Protein 2O9G (pdb70)

B-factor: mean 23.21, std 8.26, range [7.41, 63.91]

Radius of gyration: 16.68 Å; Cα contacts (8 Å, |Δi|>4): 462; chains: 1; bounding box: 34×33×47 Å

Organism: Escherichia coli (strain K12) (NCBI:txid83333)

Nearest PDB structures (foldseek):
  2o9g-assembly1_A  TM=1.004E+00  e=2.373E-34  Escherichia coli
  2o9e-assembly1_A  TM=1.004E+00  e=1.993E-33  Escherichia coli
  2o9d-assembly2_B  TM=1.003E+00  e=5.379E-33  Escherichia coli
  3nka-assembly2_B  TM=1.003E+00  e=2.119E-32  Escherichia coli K-12
  3nkc-assembly2_B  TM=1.002E+00  e=1.058E-31  Escherichia coli K-12

InterPro domains:
  IPR000425 Major intrinsic protein [PF00230] (2-223)
  IPR000425 Major intrinsic protein [PR00783] (3-22)
  IPR000425 Major intrinsic protein [PR00783] (43-67)
  IPR000425 Major intrinsic protein [PR00783] (80-99)
  IPR000425 Major intrinsic protein [PR00783] (137-155)
  IPR000425 Major intrinsic protein [PR00783] (167-189)
  IPR000425 Major intrinsic pr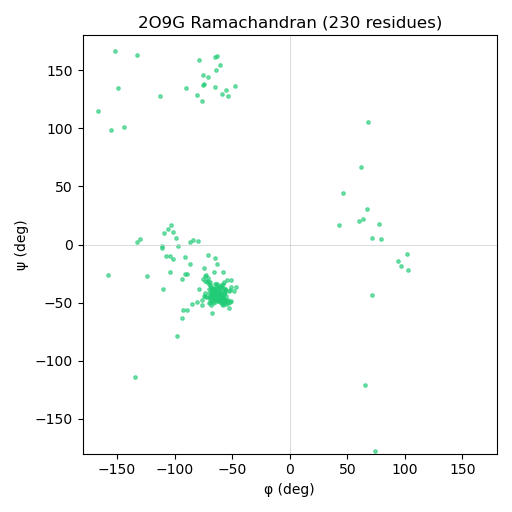otein [PR00783] (206-226)
  IPR000425 Major intrinsic protein [TIGR00861] (7-223)
  IPR000425 Major intrinsic protein [cd00333] (3-209)
  IPR022357 Major intrinsic protein, conserved site [PS00221] (61-69)
  IPR023271 Aquaporin-like [G3DSA:1.20.1080.10] (1-231)
  IPR023271 Aquaporin-like [SSF81338] (2-228)
  IPR023743 Aquaporin Z [MF_01146] (2-230)
  IPR034294 Aquaporin transporter [PTHR19139] (3-229)

GO terms:
  GO:0006833 water transport (P, IMP)
  GO:0042802 identical protein binding (F, IPI)
  GO:0005515 protein binding (F, IDA)
  GO:0005886 plasma membrane (C, IDA)
  GO:0042802 identical protein binding (F, IDA)
  GO:0015250 water channel activity (F, IDA)
  GO:0006833 water transport (P, IDA)
  GO:0006970 response to osmotic stress (P, IEP)
  GO:0009992 intracellular water homeostasis (P, IMP)
  GO:0015250 water channel activity (F, IMP)
  GO:0006970 response to osmotic stress (P, IMP)
  GO:0005515 protein binding (F, IPI)

Structure (mmCIF, N/CA/C/O backbone):
data_2O9G
#
_entry.id   2O9G
#
_cell.length_a   91.156
_cell.length_b   91.156
_cell.length_c   77.145
_cell.angle_alpha   90.00
_cell.angle_beta   90.00
_cell.angle_gamma   90.00
#
_symmetry.space_group_name_H-M   'I 4'
#
loop_
_entity.id
_entity.type
_entity.pdbx_description
1 polymer 'Aquaporin Z'
2 non-polymer 'octyl beta-D-glucopyranoside'
3 non-polymer 'MERCURY (II) ION'
4 water water
#
loop_
_atom_site.group_PDB
_atom_site.id
_atom_site.type_symbol
_atom_site.label_atom_id
_atom_site.label_alt_id
_atom_site.label_comp_id
_atom_site.label_asym_id
_atom_site.label_entity_id
_atom_site.label_seq_id
_atom_site.pdbx_PDB_ins_code
_atom_site.Cartn_x
_atom_site.Cartn_y
_atom_site.Cartn_z
_atom_site.occupancy
_atom_site.B_iso_or_equiv
_atom_site.auth_seq_id
_atom_site.auth_comp_id
_atom_site.auth_asym_id
_atom_site.auth_atom_id
_atom_site.pdbx_PDB_model_num
ATOM 1 N N . ALA A 1 1 ? -22.639 8.341 -29.382 1.00 40.24 -2 ALA A N 1
ATOM 2 C CA . ALA A 1 1 ? -21.205 8.386 -29.080 1.00 40.32 -2 ALA A CA 1
ATOM 3 C C . ALA A 1 1 ? -20.471 9.517 -29.807 1.00 40.06 -2 ALA A C 1
ATOM 4 O O . ALA A 1 1 ? -19.255 9.503 -29.869 1.00 41.15 -2 ALA A O 1
ATOM 6 N N . SER A 1 2 ? -21.216 10.481 -30.360 1.00 39.63 -1 SER A N 1
ATOM 7 C CA . SER A 1 2 ? -20.633 11.701 -30.933 1.00 38.11 -1 SER A CA 1
ATOM 8 C C . SER A 1 2 ? -21.615 12.878 -31.021 1.00 36.85 -1 SER A C 1
ATOM 9 O O . SER A 1 2 ? -21.171 14.016 -30.982 1.00 36.96 -1 SER A O 1
ATOM 12 N N . HIS A 1 3 ? -22.929 12.629 -31.112 1.00 35.05 0 HIS A N 1
ATOM 13 C CA . HIS A 1 3 ? -23.884 13.731 -30.891 1.00 32.94 0 HIS A CA 1
ATOM 14 C C . HIS A 1 3 ? -23.741 14.197 -29.452 1.00 31.42 0 HIS A C 1
ATOM 15 O O . HIS A 1 3 ? -23.406 13.409 -28.560 1.00 30.62 0 HIS A O 1
ATOM 22 N N . MET A 1 4 ? -24.001 15.476 -29.228 1.00 29.85 1 MET A N 1
ATOM 23 C CA . MET A 1 4 ? -23.688 16.097 -27.952 1.00 29.02 1 MET A CA 1
ATOM 24 C C . MET A 1 4 ? -24.359 15.421 -26.753 1.00 28.87 1 MET A C 1
ATOM 25 O O . MET A 1 4 ? -23.767 15.358 -25.678 1.00 27.98 1 MET A O 1
ATOM 30 N N . PHE A 1 5 ? -25.566 14.887 -26.910 1.00 28.60 2 PHE A N 1
ATOM 31 C CA . PHE A 1 5 ? -26.196 14.342 -25.702 1.00 29.28 2 PHE A CA 1
ATOM 32 C C . PHE A 1 5 ? -25.521 13.055 -25.222 1.00 28.32 2 PHE A C 1
ATOM 33 O O . PHE A 1 5 ? -25.521 12.774 -24.031 1.00 29.11 2 PHE A O 1
ATOM 41 N N . ARG A 1 6 ? -24.946 12.293 -26.141 1.00 26.60 3 ARG A N 1
ATOM 42 C CA . ARG A 1 6 ? -24.128 11.133 -25.780 1.00 25.90 3 ARG A CA 1
ATOM 43 C C . ARG A 1 6 ? -22.799 11.532 -25.095 1.00 24.80 3 ARG A C 1
ATOM 44 O O . ARG A 1 6 ? -22.330 10.840 -24.179 1.00 23.53 3 ARG A O 1
ATOM 52 N N . LYS A 1 7 ? -22.207 12.637 -25.553 1.00 23.22 4 LYS A N 1
ATOM 53 C CA . LYS A 1 7 ? -20.974 13.158 -24.954 1.00 22.20 4 LYS A CA 1
ATOM 54 C C . LYS A 1 7 ? -21.247 13.654 -23.556 1.00 22.00 4 LYS A C 1
ATOM 55 O O . LYS A 1 7 ? -20.436 13.419 -22.637 1.00 21.80 4 LYS A O 1
ATOM 61 N N . LEU A 1 8 ? -22.388 14.334 -23.391 1.00 20.34 5 LEU A N 1
ATOM 62 C CA . LEU A 1 8 ? -22.805 14.824 -22.079 1.00 20.32 5 LEU A CA 1
ATOM 63 C C . LEU A 1 8 ? -23.154 13.655 -21.156 1.00 20.38 5 LEU A C 1
ATOM 64 O O . LEU A 1 8 ? -22.771 13.656 -19.987 1.00 18.66 5 LEU A O 1
ATOM 69 N N . ALA A 1 9 ? -23.833 12.636 -21.687 1.00 19.98 6 ALA A N 1
ATOM 70 C CA . ALA A 1 9 ? -24.086 11.443 -20.869 1.00 20.24 6 ALA A CA 1
ATOM 71 C C . ALA A 1 9 ? -22.744 10.797 -20.439 1.00 19.85 6 ALA A C 1
ATOM 72 O O . ALA A 1 9 ? -22.603 10.405 -19.286 1.00 21.57 6 ALA A O 1
ATOM 74 N N . ALA A 1 10 ? -21.770 10.717 -21.346 1.00 19.28 7 ALA A N 1
ATOM 75 C CA . ALA A 1 10 ? -20.441 10.152 -21.040 1.00 18.96 7 ALA A CA 1
ATOM 76 C C . ALA A 1 10 ? -19.768 10.941 -19.924 1.00 18.65 7 ALA A C 1
ATOM 77 O O . ALA A 1 10 ? -19.169 10.368 -19.002 1.00 17.79 7 ALA A O 1
ATOM 79 N N . GLU A 1 11 ? -19.847 12.261 -20.026 1.00 17.76 8 GLU A N 1
ATOM 80 C CA . GLU A 1 11 ? -19.216 13.135 -19.038 1.00 17.79 8 GLU A CA 1
ATOM 81 C C . GLU A 1 11 ? -19.889 12.988 -17.679 1.00 19.05 8 GLU A C 1
ATOM 82 O O . GLU A 1 11 ? -19.207 12.955 -16.650 1.00 18.65 8 GLU A O 1
ATOM 88 N N . SER A 1 12 ? -21.222 12.882 -17.676 1.00 19.23 9 SER A N 1
ATOM 89 C CA . SER A 1 12 ? -21.967 12.689 -16.422 1.00 20.43 9 SER A CA 1
ATOM 90 C C . SER A 1 12 ? -21.606 11.359 -15.778 1.00 19.97 9 SER A C 1
ATOM 91 O O . SER A 1 12 ? -21.363 11.313 -14.568 1.00 19.30 9 SER A O 1
ATOM 94 N N . PHE A 1 13 ? -21.596 10.285 -16.581 1.00 19.53 10 PHE A N 1
ATOM 95 C CA . PHE A 1 13 ? -21.293 8.942 -16.072 1.00 19.56 10 PHE A CA 1
ATOM 96 C C . PHE A 1 13 ? -19.871 8.871 -15.544 1.00 19.53 10 PHE A C 1
ATOM 97 O O . PHE A 1 13 ? -19.612 8.217 -14.536 1.00 19.31 10 PHE A O 1
ATOM 105 N N . GLY A 1 14 ? -18.950 9.518 -16.256 1.00 19.31 11 GLY A N 1
ATOM 106 C CA . GLY A 1 14 ? -17.524 9.501 -15.890 1.00 18.52 11 GLY A CA 1
ATOM 107 C C . GLY A 1 14 ? -17.273 10.278 -14.605 1.00 17.68 11 GLY A C 1
ATOM 108 O O . GLY A 1 14 ? -16.544 9.821 -13.745 1.00 16.45 11 GLY A O 1
ATOM 109 N N . THR A 1 15 ? -17.867 11.464 -14.473 1.00 17.40 12 THR A N 1
ATOM 110 C CA . THR A 1 15 ? -17.771 12.210 -13.217 1.00 16.94 12 THR A CA 1
ATOM 111 C C . THR A 1 15 ? -18.501 11.489 -12.047 1.00 17.35 12 THR A C 1
ATOM 112 O O . THR A 1 15 ? -18.020 11.468 -10.908 1.00 16.79 12 THR A O 1
ATOM 116 N N . PHE A 1 16 ? -19.649 10.882 -12.330 1.00 16.88 13 PHE A N 1
ATOM 117 C CA . PHE A 1 16 ? -20.298 9.998 -11.339 1.00 16.91 13 PHE A CA 1
ATOM 118 C C . PHE A 1 16 ? -19.282 8.947 -10.839 1.00 16.49 13 PHE A C 1
ATOM 119 O O . PHE A 1 16 ? -19.097 8.750 -9.639 1.00 16.54 13 PHE A O 1
ATOM 127 N N . TRP A 1 17 ? -18.597 8.292 -11.772 1.00 16.55 14 TRP A N 1
ATOM 128 C CA . TRP A 1 17 ? -17.661 7.199 -11.432 1.00 16.14 14 TRP A CA 1
ATOM 129 C C . TRP A 1 17 ? -16.500 7.723 -10.577 1.00 16.41 14 TRP A C 1
ATOM 130 O O . TRP A 1 17 ? -16.107 7.083 -9.595 1.00 15.30 14 TRP A O 1
ATOM 141 N N . LEU A 1 18 ? -15.971 8.890 -10.956 1.00 16.39 15 LEU A N 1
ATOM 142 C CA . LEU A 1 18 ? -14.894 9.566 -10.206 1.00 17.65 15 LEU A CA 1
ATOM 143 C C . LEU A 1 18 ? -15.300 9.854 -8.741 1.00 17.64 15 LEU A C 1
ATOM 144 O O . LEU A 1 18 ? -14.593 9.511 -7.778 1.00 17.16 15 LEU A O 1
ATOM 149 N N . VAL A 1 19 ? -16.452 10.489 -8.577 1.00 17.58 16 VAL A N 1
ATOM 150 C CA . VAL A 1 19 ? -16.944 10.826 -7.252 1.00 18.25 16 VAL A CA 1
ATOM 151 C C . VAL A 1 19 ? -17.311 9.582 -6.460 1.00 18.27 16 VAL A C 1
ATOM 152 O O . VAL A 1 19 ? -16.898 9.430 -5.302 1.00 18.95 16 VAL A O 1
ATOM 156 N N . PHE A 1 20 ? -18.073 8.683 -7.066 1.00 17.67 17 PHE A N 1
ATOM 157 C CA . PHE A 1 20 ? -18.472 7.479 -6.354 1.00 18.32 17 PHE A CA 1
ATOM 158 C C . PHE A 1 20 ? -17.248 6.637 -5.934 1.00 18.76 17 PHE A C 1
ATOM 159 O O . PHE A 1 20 ? -17.207 6.101 -4.840 1.00 19.85 17 PHE A O 1
ATOM 167 N N . GLY A 1 21 ? -16.272 6.511 -6.823 1.00 19.20 18 GLY A N 1
ATOM 168 C CA . GLY A 1 21 ? -15.122 5.650 -6.568 1.00 18.53 18 GLY A CA 1
ATOM 169 C C . GLY A 1 21 ? -14.083 6.299 -5.698 1.00 18.80 18 GLY A C 1
ATOM 170 O O . GLY A 1 21 ? -13.617 5.697 -4.738 1.00 20.01 18 GLY A O 1
ATOM 171 N N . GLY A 1 22 ? -13.699 7.524 -6.034 1.00 18.26 19 GLY A N 1
ATOM 172 C CA . GLY A 1 22 ? -12.693 8.219 -5.259 1.00 18.36 19 GLY A CA 1
ATOM 173 C C . GLY A 1 22 ? -13.190 8.561 -3.859 1.00 18.76 19 GLY A C 1
ATOM 174 O O . GLY A 1 22 ? -12.590 8.152 -2.857 1.00 17.73 19 GLY A O 1
ATOM 175 N N . SER A 1 23 ? -14.285 9.321 -3.787 1.00 18.68 20 SER A N 1
ATOM 176 C CA . SER A 1 23 ? -14.874 9.677 -2.489 1.00 19.35 20 SER A CA 1
ATOM 177 C C . SER A 1 23 ? -15.375 8.464 -1.738 1.00 19.16 20 SER A C 1
ATOM 178 O O . SER A 1 23 ? -15.264 8.410 -0.507 1.00 19.36 20 SER A O 1
ATOM 181 N N . GLY A 1 24 ? -15.949 7.507 -2.463 1.00 18.63 21 GLY A N 1
ATOM 182 C CA . GLY A 1 24 ? -16.435 6.291 -1.844 1.00 18.02 21 GLY A CA 1
ATOM 183 C C . GLY A 1 24 ? -15.332 5.511 -1.155 1.00 18.61 21 GLY A C 1
ATOM 184 O O . GLY A 1 24 ? -15.521 5.037 -0.028 1.00 18.61 21 GLY A O 1
ATOM 185 N N . SER A 1 25 ? -14.179 5.376 -1.814 1.00 18.83 22 SER A N 1
ATOM 186 C CA . SER A 1 25 ? -13.045 4.668 -1.205 1.00 18.57 22 SER A CA 1
ATOM 187 C C . SER A 1 25 ? -12.619 5.402 0.080 1.00 19.44 22 SER A C 1
ATOM 188 O O . SER A 1 25 ? -12.259 4.760 1.064 1.00 19.65 22 SER A O 1
ATOM 191 N N . ALA A 1 26 ? -12.698 6.739 0.062 1.00 20.14 23 ALA A N 1
ATOM 192 C CA . ALA A 1 26 ? -12.297 7.575 1.205 1.00 20.61 23 ALA A CA 1
ATOM 193 C C . ALA A 1 26 ? -13.275 7.410 2.357 1.00 20.74 23 ALA A C 1
ATOM 194 O O . ALA A 1 26 ? -12.864 7.230 3.506 1.00 21.83 23 ALA A O 1
ATOM 196 N N . VAL A 1 27 ? -14.564 7.451 2.035 1.00 19.96 24 VAL A N 1
ATOM 197 C CA . VAL A 1 27 ? -15.616 7.377 3.053 1.00 19.81 24 VAL A CA 1
ATOM 198 C C . VAL A 1 27 ? -15.759 5.967 3.628 1.00 19.50 24 VAL A C 1
ATOM 199 O O . VAL A 1 27 ? -15.905 5.816 4.840 1.00 18.62 24 VAL A O 1
ATOM 203 N N . LEU A 1 28 ? -15.698 4.947 2.770 1.00 17.98 25 LEU A N 1
ATOM 204 C CA . LEU A 1 28 ? -15.996 3.576 3.200 1.00 18.78 25 LEU A CA 1
ATOM 205 C C . LEU A 1 28 ? -14.764 2.779 3.626 1.00 18.76 25 LEU A C 1
ATOM 206 O O . LEU A 1 28 ? -14.865 1.881 4.491 1.00 18.50 25 LEU A O 1
ATOM 211 N N . ALA A 1 29 ? -13.602 3.082 3.044 1.00 18.18 26 ALA A N 1
ATOM 212 C CA . ALA A 1 29 ? -12.477 2.144 3.164 1.00 18.54 26 ALA A CA 1
ATOM 213 C C . ALA A 1 29 ? -11.168 2.680 3.746 1.00 18.69 26 ALA A C 1
ATOM 214 O O . ALA A 1 29 ? -10.364 1.922 4.312 1.00 19.60 26 ALA A O 1
ATOM 216 N N . ALA A 1 30 ? -10.932 3.970 3.601 1.00 18.61 27 ALA A N 1
ATOM 217 C CA . ALA A 1 30 ? -9.644 4.544 3.988 1.00 19.22 27 ALA A CA 1
ATOM 218 C C . ALA A 1 30 ? -9.253 4.264 5.440 1.00 19.92 27 ALA A C 1
ATOM 219 O O . ALA A 1 30 ? -8.110 3.877 5.712 1.00 20.02 27 ALA A O 1
ATOM 221 N N . GLY A 1 31 ? -10.184 4.501 6.367 1.00 20.66 28 GLY A N 1
ATOM 222 C CA . GLY A 1 31 ? -9.879 4.381 7.807 1.00 22.53 28 GLY A CA 1
ATOM 223 C C . GLY A 1 31 ? -10.396 3.113 8.460 1.00 23.38 28 GLY A C 1
ATOM 224 O O . GLY A 1 31 ? -10.474 3.032 9.682 1.00 23.87 28 GLY A O 1
ATOM 225 N N . PHE A 1 32 ? -10.750 2.112 7.658 1.00 23.64 29 PHE A N 1
ATOM 226 C CA . PHE A 1 32 ? -11.275 0.868 8.211 1.00 24.03 29 PHE A CA 1
ATOM 227 C C . PHE A 1 32 ? -10.237 0.270 9.137 1.00 24.11 29 PHE A C 1
ATOM 228 O O . PHE A 1 32 ? -9.082 0.163 8.770 1.00 23.23 29 PHE A O 1
ATOM 236 N N . PRO A 1 33 ? -10.637 -0.087 10.368 1.00 25.44 30 PRO A N 1
ATOM 237 C CA . PRO A 1 33 ? -9.608 -0.528 11.328 1.00 25.38 30 PRO A CA 1
ATOM 238 C C . PRO A 1 33 ? -8.728 -1.693 10.831 1.00 25.59 30 PRO A C 1
ATOM 239 O O . PRO A 1 33 ? -9.250 -2.670 10.293 1.00 25.10 30 PRO A O 1
ATOM 243 N N . GLU A 1 34 ? -7.409 -1.543 11.003 1.00 26.11 31 GLU A N 1
ATOM 244 C CA . GLU A 1 34 ? -6.369 -2.545 10.689 1.00 26.79 31 GLU A CA 1
ATOM 245 C C . GLU A 1 34 ? -6.111 -2.792 9.186 1.00 25.44 31 GLU A C 1
ATOM 246 O O . GLU A 1 34 ? -4.959 -2.924 8.756 1.00 25.91 31 GLU A O 1
ATOM 252 N N . LEU A 1 35 ? -7.177 -2.898 8.402 1.00 23.02 32 LEU A N 1
ATOM 253 C CA . LEU A 1 35 ? -7.063 -3.391 7.033 1.00 21.96 32 LEU A CA 1
ATOM 254 C C . LEU A 1 35 ? -7.331 -2.274 6.011 1.00 21.49 32 LEU A C 1
ATOM 255 O O . LEU A 1 35 ? -7.275 -2.502 4.802 1.00 21.35 32 LEU A O 1
ATOM 260 N N . GLY A 1 36 ? -7.667 -1.088 6.514 1.00 19.72 33 GLY A N 1
ATOM 261 C CA . GLY A 1 36 ? -8.164 -0.001 5.677 1.00 18.97 33 GLY A CA 1
ATOM 262 C C . GLY A 1 36 ? -7.120 0.437 4.671 1.00 18.03 33 GLY A C 1
ATOM 263 O O . GLY A 1 36 ? -5.926 0.177 4.844 1.00 17.81 33 GLY A O 1
ATOM 264 N N . ILE A 1 37 ? -7.560 1.135 3.635 1.00 17.18 34 ILE A N 1
ATOM 265 C CA . ILE A 1 37 ? -6.693 1.383 2.459 1.00 16.73 34 ILE A CA 1
ATOM 266 C C . ILE A 1 37 ? -5.779 2.609 2.557 1.00 16.45 34 ILE A C 1
ATOM 267 O O . ILE A 1 37 ? -4.836 2.732 1.766 1.00 17.05 34 ILE A O 1
ATOM 272 N N . GLY A 1 38 ? -6.072 3.523 3.490 1.00 16.23 35 GLY A N 1
ATOM 273 C CA . GLY A 1 38 ? -5.221 4.702 3.753 1.00 15.50 35 GLY A CA 1
ATOM 274 C C . GLY A 1 38 ? -5.352 5.744 2.647 1.00 16.27 35 GLY A C 1
ATOM 275 O O . GLY A 1 38 ? -6.134 5.562 1.703 1.00 15.36 35 GLY A O 1
ATOM 276 N N . PHE A 1 39 ? -4.583 6.829 2.765 1.00 15.32 36 PHE A N 1
ATOM 277 C CA . PHE A 1 39 ? -4.504 7.836 1.696 1.00 15.73 36 PHE A CA 1
ATOM 278 C C . PHE A 1 39 ? -4.009 7.252 0.370 1.00 15.17 36 PHE A C 1
ATOM 279 O O . PHE A 1 39 ? -4.432 7.696 -0.714 1.00 15.88 36 PHE A O 1
ATOM 287 N N . ALA A 1 40 ? -3.084 6.292 0.442 1.00 14.64 37 ALA A N 1
ATOM 288 C CA . ALA A 1 40 ? -2.498 5.727 -0.781 1.00 14.66 37 ALA A CA 1
ATOM 289 C C . ALA A 1 40 ? -3.548 4.935 -1.550 1.00 14.83 37 ALA A C 1
ATOM 290 O O . ALA A 1 40 ? -3.553 4.956 -2.767 1.00 14.68 37 ALA A O 1
ATOM 292 N N . GLY A 1 41 ? -4.419 4.234 -0.822 1.00 14.08 38 GLY A N 1
ATOM 293 C CA . GLY A 1 41 ? -5.511 3.453 -1.438 1.00 13.50 38 GLY A CA 1
ATOM 294 C C . GLY A 1 41 ? -6.515 4.403 -2.056 1.00 13.46 38 GLY A C 1
ATOM 295 O O . GLY A 1 41 ? -7.030 4.159 -3.133 1.00 14.24 38 GLY A O 1
ATOM 296 N N . VAL A 1 42 ? -6.775 5.532 -1.404 1.00 13.60 39 VAL A N 1
ATOM 297 C CA . VAL A 1 42 ? -7.733 6.508 -1.980 1.00 13.93 39 VAL A CA 1
ATOM 298 C C . VAL A 1 42 ? -7.198 7.136 -3.275 1.00 14.55 39 VAL A C 1
ATOM 299 O O . VAL A 1 42 ? -7.939 7.305 -4.278 1.00 14.59 39 VAL A O 1
ATOM 303 N N . ALA A 1 43 ? -5.924 7.517 -3.229 1.00 14.91 40 ALA A N 1
ATOM 304 C CA . ALA A 1 43 ? -5.210 8.085 -4.373 1.00 15.05 40 ALA A CA 1
ATOM 305 C C . ALA A 1 43 ? -5.283 7.127 -5.553 1.00 14.78 40 ALA A C 1
ATOM 306 O O . ALA A 1 43 ? -5.602 7.537 -6.681 1.00 15.08 40 ALA A O 1
ATOM 308 N N . LEU A 1 44 ? -4.981 5.850 -5.296 1.00 14.88 41 LEU A N 1
ATOM 309 C CA . LEU A 1 44 ? -5.091 4.823 -6.344 1.00 14.83 41 LEU A CA 1
ATOM 310 C C . LEU A 1 44 ? -6.519 4.797 -6.894 1.00 14.98 41 LEU A C 1
ATOM 311 O O . LEU A 1 44 ? -6.713 4.830 -8.120 1.00 14.22 41 LEU A O 1
ATOM 316 N N . ALA A 1 45 ? -7.516 4.784 -6.001 1.00 14.12 42 ALA A N 1
ATOM 317 C CA . ALA A 1 45 ? -8.905 4.732 -6.426 1.00 14.04 42 ALA A CA 1
ATOM 318 C C . ALA A 1 45 ? -9.247 5.919 -7.316 1.00 15.02 42 ALA A C 1
ATOM 319 O O . ALA A 1 45 ? -9.794 5.730 -8.386 1.00 13.83 42 ALA A O 1
ATOM 321 N N . PHE A 1 46 ? -8.914 7.147 -6.905 1.00 16.24 43 PHE A N 1
ATOM 322 C CA . PHE A 1 46 ? -9.228 8.301 -7.761 1.00 15.49 43 PHE A CA 1
ATOM 323 C C . PHE A 1 46 ? -8.613 8.163 -9.145 1.00 15.65 43 PHE A C 1
ATOM 324 O O . PHE A 1 46 ? -9.288 8.370 -10.146 1.00 16.02 43 PHE A O 1
ATOM 332 N N . GLY A 1 47 ? -7.332 7.811 -9.199 1.00 14.90 44 GLY A N 1
ATOM 333 C CA . GLY A 1 47 ? -6.654 7.642 -10.479 1.00 14.43 44 GLY A CA 1
ATOM 334 C C . GLY A 1 47 ? -7.289 6.552 -11.336 1.00 14.61 44 GLY A C 1
ATOM 335 O O . GLY A 1 47 ? -7.379 6.685 -12.557 1.00 13.31 44 GLY A O 1
ATOM 336 N N . LEU A 1 48 ? -7.697 5.455 -10.712 1.00 12.92 45 LEU A N 1
ATOM 337 C CA . LEU A 1 48 ? -8.326 4.375 -11.491 1.00 13.26 45 LEU A CA 1
ATOM 338 C C . LEU A 1 48 ? -9.705 4.772 -12.032 1.00 13.22 45 LEU A C 1
ATOM 339 O O . LEU A 1 48 ? -10.072 4.336 -13.135 1.00 13.94 45 LEU A O 1
ATOM 344 N N . THR A 1 49 ? -10.472 5.613 -11.315 1.00 12.53 46 THR A N 1
ATOM 345 C CA . THR A 1 49 ? -11.770 6.035 -11.878 1.00 13.94 46 THR A CA 1
ATOM 346 C C . THR A 1 49 ? -11.514 6.771 -13.183 1.00 14.91 46 THR A C 1
ATOM 347 O O . THR A 1 49 ? -12.244 6.563 -14.142 1.00 16.01 46 THR A O 1
ATOM 351 N N . VAL A 1 50 ? -10.467 7.605 -13.205 1.00 15.32 47 VAL A N 1
ATOM 352 C CA . VAL A 1 50 ? -10.155 8.432 -14.362 1.00 16.34 47 VAL A CA 1
ATOM 353 C C . VAL A 1 50 ? -9.588 7.548 -15.468 1.00 16.08 47 VAL A C 1
ATOM 354 O O . VAL A 1 50 ? -9.991 7.663 -16.622 1.00 16.34 47 VAL A O 1
ATOM 358 N N . LEU A 1 51 ? -8.673 6.644 -15.114 1.00 14.44 48 LEU A N 1
ATOM 359 C CA . LEU A 1 51 ? -8.066 5.761 -16.125 1.00 14.24 48 LEU A CA 1
ATOM 360 C C . LEU A 1 51 ? -9.141 4.883 -16.811 1.00 14.62 48 LEU A C 1
ATOM 361 O O . LEU A 1 51 ? -9.205 4.763 -18.066 1.00 13.75 48 LEU A O 1
ATOM 366 N N . THR A 1 52 ? -10.015 4.311 -15.997 1.00 14.36 49 THR A N 1
ATOM 367 C CA . THR A 1 52 ? -10.982 3.358 -16.516 1.00 15.21 49 THR A CA 1
ATOM 368 C C . THR A 1 52 ? -12.008 4.033 -17.410 1.00 15.37 49 THR A C 1
ATOM 369 O O . THR A 1 52 ? -12.304 3.524 -18.506 1.00 15.55 49 THR A O 1
ATOM 373 N N . MET A 1 53 ? -12.524 5.187 -16.970 1.00 16.14 50 MET A N 1
ATOM 374 C CA . MET A 1 53 ? -13.541 5.902 -17.760 1.00 17.23 50 MET A CA 1
ATOM 375 C C . MET A 1 53 ? -12.932 6.615 -18.970 1.00 16.75 50 MET A C 1
ATOM 376 O O . MET A 1 53 ? -13.599 6.779 -20.021 1.00 17.35 50 MET A O 1
ATOM 381 N N . ALA A 1 54 ? -11.669 7.028 -18.864 1.00 16.81 51 ALA A N 1
ATOM 382 C CA . ALA A 1 54 ? -10.991 7.595 -20.037 1.00 16.27 51 ALA A CA 1
ATOM 383 C C . ALA A 1 54 ? -10.892 6.537 -21.134 1.00 16.82 51 ALA A C 1
ATOM 384 O O . ALA A 1 54 ? -11.087 6.855 -22.309 1.00 16.79 51 ALA A O 1
ATOM 386 N N . PHE A 1 55 ? -10.544 5.296 -20.772 1.00 16.60 52 PHE A N 1
ATOM 387 C CA . PHE A 1 55 ? -10.577 4.209 -21.750 1.00 16.38 52 PHE A CA 1
ATOM 388 C C . PHE A 1 55 ? -12.017 3.903 -22.212 1.00 16.93 52 PHE A C 1
ATOM 389 O O . PHE A 1 55 ? -12.244 3.599 -23.392 1.00 16.89 52 PHE A O 1
ATOM 397 N N . ALA A 1 56 ? -12.983 3.967 -21.287 1.00 16.22 53 ALA A N 1
ATOM 398 C CA . ALA A 1 56 ? -14.362 3.560 -21.600 1.00 17.03 53 ALA A CA 1
ATOM 399 C C . ALA A 1 56 ? -15.090 4.578 -22.493 1.00 17.14 53 ALA A C 1
ATOM 400 O O . ALA A 1 56 ? -15.793 4.195 -23.438 1.00 16.62 53 ALA A O 1
ATOM 402 N N . VAL A 1 57 ? -14.951 5.862 -22.186 1.00 17.73 54 VAL A N 1
ATOM 403 C CA . VAL A 1 57 ? -15.750 6.888 -22.891 1.00 18.30 54 VAL A CA 1
ATOM 404 C C . VAL A 1 57 ? -14.950 8.064 -23.433 1.00 18.48 54 VAL A C 1
ATOM 405 O O . VAL A 1 57 ? -15.530 9.019 -24.003 1.00 18.37 54 VAL A O 1
ATOM 409 N N . GLY A 1 58 ? -13.630 7.985 -23.302 1.00 19.00 55 GLY A N 1
ATOM 410 C CA . GLY A 1 58 ? -12.730 9.015 -23.879 1.00 19.63 55 GLY A CA 1
ATOM 411 C C . GLY A 1 58 ? -12.926 9.198 -25.376 1.00 20.12 55 GLY A C 1
ATOM 412 O O . GLY A 1 58 ? -12.878 10.326 -25.882 1.00 19.50 55 GLY A O 1
ATOM 413 N N . HIS A 1 59 ? -13.141 8.090 -26.089 1.00 20.04 56 HIS A N 1
ATOM 414 C CA . HIS A 1 59 ? -13.396 8.134 -27.547 1.00 20.92 56 HIS A CA 1
ATOM 415 C C . HIS A 1 59 ? -14.772 8.723 -27.895 1.00 20.60 56 HIS A C 1
ATOM 416 O O . HIS A 1 59 ? -15.065 8.975 -29.071 1.00 21.12 56 HIS A O 1
ATOM 423 N N . ILE A 1 60 ? -15.606 8.936 -26.879 1.00 19.69 57 ILE A N 1
ATOM 424 C CA . ILE A 1 60 ? -16.892 9.582 -27.051 1.00 19.05 57 ILE A CA 1
ATOM 425 C C . ILE A 1 60 ? -16.778 11.098 -26.795 1.00 19.60 57 ILE A C 1
ATOM 426 O O . ILE A 1 60 ? -16.995 11.895 -27.715 1.00 19.73 57 ILE A O 1
ATOM 431 N N . SER A 1 61 ? -16.422 11.503 -25.572 1.00 17.99 58 SER A N 1
ATOM 432 C CA . SER A 1 61 ? -16.472 12.932 -25.212 1.00 18.35 58 SER A CA 1
ATOM 433 C C . SER A 1 61 ? -15.123 13.647 -25.076 1.00 18.49 58 SER A C 1
ATOM 434 O O . SER A 1 61 ? -15.097 14.862 -24.894 1.00 17.75 58 SER A O 1
ATOM 437 N N . GLY A 1 62 ? -14.017 12.901 -25.099 1.00 18.62 59 GLY A N 1
ATOM 438 C CA . GLY A 1 62 ? -12.705 13.466 -24.719 1.00 19.52 59 GLY A CA 1
ATOM 439 C C . GLY A 1 62 ? -12.310 13.034 -23.309 1.00 20.06 59 GLY A C 1
ATOM 440 O O . GLY A 1 62 ? -11.125 13.035 -22.946 1.00 20.29 59 GLY A O 1
ATOM 441 N N . GLY A 1 63 ? -13.311 12.656 -22.521 1.00 19.84 60 GLY A N 1
ATOM 442 C CA . GLY A 1 63 ? -13.130 12.117 -21.173 1.00 19.48 60 GLY A CA 1
ATOM 443 C C . GLY A 1 63 ? -12.462 13.116 -20.248 1.00 20.12 60 GLY A C 1
ATOM 444 O O . GLY A 1 63 ? -11.319 12.902 -19.826 1.00 19.99 60 GLY A O 1
ATOM 445 N N . HIS A 1 64 ? -13.171 14.211 -19.954 1.00 19.07 61 HIS A N 1
ATOM 446 C CA . HIS A 1 64 ? -12.672 15.288 -19.094 1.00 18.91 61 HIS A CA 1
ATOM 447 C C . HIS A 1 64 ? -13.013 15.008 -17.635 1.00 18.42 61 HIS A C 1
ATOM 448 O O . HIS A 1 64 ? -12.125 14.994 -16.760 1.00 18.70 61 HIS A O 1
ATOM 455 N N . PHE A 1 65 ? -14.308 14.823 -17.366 1.00 17.89 62 PHE A N 1
ATOM 456 C CA . PHE A 1 65 ? -14.805 14.484 -16.015 1.00 17.69 62 PHE A CA 1
ATOM 457 C C . PHE A 1 65 ? -14.490 15.524 -14.931 1.00 17.38 62 PHE A C 1
ATOM 458 O O . PHE A 1 65 ? -14.522 15.212 -13.742 1.00 17.81 62 PHE A O 1
ATOM 466 N N . ASN A 1 66 ? -14.198 16.761 -15.331 1.00 17.35 63 ASN A N 1
ATOM 467 C CA . ASN A 1 66 ? -13.572 17.724 -14.418 1.00 16.99 63 ASN A CA 1
ATOM 468 C C . ASN A 1 66 ? -13.672 19.091 -15.052 1.00 16.85 63 ASN A C 1
ATOM 469 O O . ASN A 1 66 ? -13.094 19.304 -16.119 1.00 16.57 63 ASN A O 1
ATOM 474 N N . PRO A 1 67 ? -14.437 20.010 -14.433 1.00 16.42 64 PRO A N 1
ATOM 475 C CA . PRO A 1 67 ? -14.552 21.370 -14.953 1.00 16.58 64 PRO A CA 1
ATOM 476 C C . PRO A 1 67 ? -13.227 22.079 -15.253 1.00 17.03 64 PRO A C 1
ATOM 477 O O . PRO A 1 67 ? -13.165 22.842 -16.212 1.00 17.36 64 PRO A O 1
ATOM 481 N N . ALA A 1 68 ? -12.190 21.853 -14.446 1.00 16.03 65 ALA A N 1
ATOM 482 C CA . ALA A 1 68 ? -10.897 22.517 -14.655 1.00 15.95 65 ALA A CA 1
ATOM 483 C C . ALA A 1 68 ? -10.144 21.946 -15.845 1.00 15.86 65 ALA A C 1
ATOM 484 O O . ALA A 1 68 ? -9.342 22.635 -16.471 1.00 16.53 65 ALA A O 1
ATOM 486 N N . VAL A 1 69 ? -10.409 20.674 -16.151 1.00 16.01 66 VAL A N 1
ATOM 487 C CA . VAL A 1 69 ? -9.903 20.038 -17.370 1.00 15.52 66 VAL A CA 1
ATOM 488 C C . VAL A 1 69 ? -10.550 20.625 -18.628 1.00 16.16 66 VAL A C 1
ATOM 489 O O . VAL A 1 69 ? -9.854 21.001 -19.575 1.00 15.59 66 VAL A O 1
AT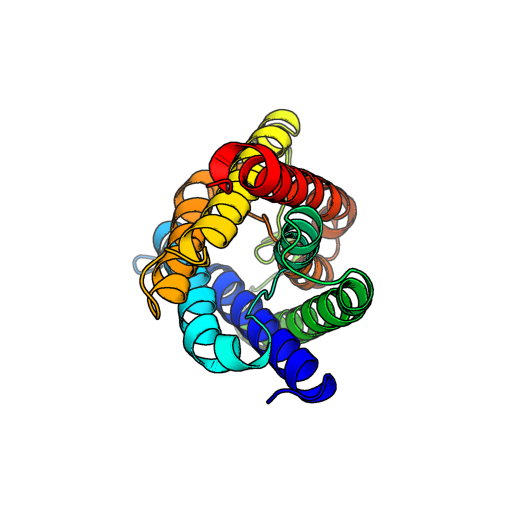OM 493 N N . THR A 1 70 ? -11.878 20.673 -18.645 1.00 17.41 67 THR A N 1
ATOM 494 C CA . THR A 1 70 ? -12.619 21.269 -19.760 1.00 18.46 67 THR A CA 1
ATOM 495 C C . THR A 1 70 ? -12.148 22.695 -20.048 1.00 18.50 67 THR A C 1
ATOM 496 O O . THR A 1 70 ? -11.827 23.036 -21.208 1.00 18.38 67 THR A O 1
ATOM 500 N N . ILE A 1 71 ? -12.085 23.512 -18.999 1.00 19.42 68 ILE A N 1
ATOM 501 C CA . ILE A 1 71 ? -11.718 24.934 -19.125 1.00 19.95 68 ILE A CA 1
ATOM 502 C C . ILE A 1 71 ? -10.229 25.065 -19.486 1.00 20.40 68 ILE A C 1
ATOM 503 O O . ILE A 1 71 ? -9.844 25.913 -20.296 1.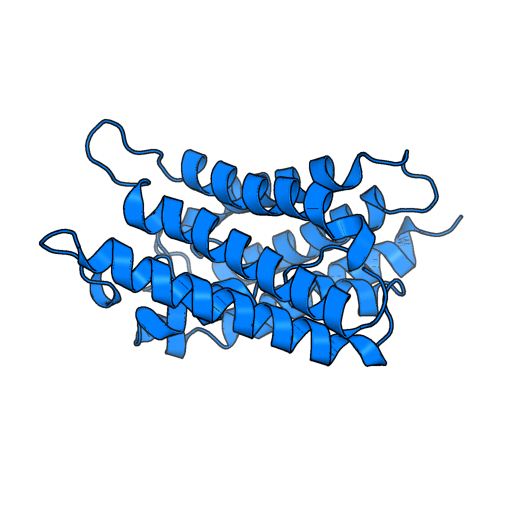00 19.96 68 ILE A O 1
ATOM 508 N N . GLY A 1 72 ? -9.392 24.205 -18.908 1.00 19.74 69 GLY A N 1
ATOM 509 C CA . GLY A 1 72 ? -7.965 24.231 -19.229 1.00 19.56 69 GLY A CA 1
ATOM 510 C C . GLY A 1 72 ? -7.693 23.873 -20.681 1.00 19.49 69 GLY A C 1
ATOM 511 O O . GLY A 1 72 ? -6.824 24.466 -21.327 1.00 18.93 69 GLY A O 1
ATOM 512 N N . LEU A 1 73 ? -8.453 22.906 -21.200 1.00 19.24 70 LEU A N 1
ATOM 513 C CA . LEU A 1 73 ? -8.326 22.481 -22.601 1.00 19.84 70 LEU A CA 1
ATOM 514 C C . LEU A 1 73 ? -8.844 23.598 -23.527 1.00 19.82 70 LEU A C 1
ATOM 515 O O . LEU A 1 73 ? -8.296 23.826 -24.605 1.00 19.92 70 LEU A O 1
ATOM 520 N N . TRP A 1 74 ? -9.871 24.320 -23.080 1.00 19.71 71 TRP A N 1
ATOM 521 C CA . TRP A 1 74 ? -10.303 25.517 -23.824 1.00 20.27 71 TRP A CA 1
ATOM 522 C C . TRP A 1 74 ? -9.137 26.519 -23.885 1.00 19.86 71 TRP A C 1
ATOM 523 O O . TRP A 1 74 ? -8.747 26.980 -24.971 1.00 20.54 71 TRP A O 1
ATOM 534 N N . ALA A 1 75 ? -8.529 26.797 -22.728 1.00 19.47 72 ALA A N 1
ATOM 535 C CA . ALA A 1 75 ? -7.392 27.720 -22.664 1.00 20.37 72 ALA A CA 1
ATOM 536 C C . ALA A 1 75 ? -6.228 27.252 -23.527 1.00 20.66 72 ALA A C 1
ATOM 537 O O . ALA A 1 75 ? -5.544 28.078 -24.130 1.00 21.73 72 ALA A O 1
ATOM 539 N N . GLY A 1 76 ? -6.005 25.944 -23.588 1.00 20.20 73 GLY A N 1
ATOM 540 C CA . GLY A 1 76 ? -4.935 25.375 -24.383 1.00 20.48 73 GLY A CA 1
ATOM 541 C C . GLY A 1 76 ? -5.231 25.254 -25.868 1.00 21.45 73 GLY A C 1
ATOM 542 O O . GLY A 1 76 ? -4.402 24.738 -26.620 1.00 21.54 73 GLY A O 1
ATOM 543 N N . GLY A 1 77 ? -6.397 25.735 -26.309 1.00 22.32 74 GLY A N 1
ATOM 544 C CA . GLY A 1 77 ? -6.740 25.691 -27.740 1.00 22.52 74 GLY A CA 1
ATOM 545 C C . GLY A 1 77 ? -7.189 24.327 -28.256 1.00 23.50 74 GLY A C 1
ATOM 546 O O . GLY A 1 77 ? -7.218 24.095 -29.474 1.00 22.99 74 GLY A O 1
ATOM 547 N N . ARG A 1 78 ? -7.566 23.436 -27.335 1.00 23.29 75 ARG A N 1
ATOM 548 C CA . ARG A 1 78 ? -7.917 22.055 -27.670 1.00 22.80 75 ARG A CA 1
ATOM 549 C C . ARG A 1 78 ? -9.423 21.785 -27.662 1.00 23.17 75 ARG A C 1
ATOM 550 O O . ARG A 1 78 ? -9.869 20.706 -28.063 1.00 22.73 75 ARG A O 1
ATOM 558 N N . PHE A 1 79 ? -10.213 22.735 -27.163 1.00 22.18 76 PHE A N 1
ATOM 559 C CA . PHE A 1 79 ? -11.632 22.471 -26.954 1.00 22.14 76 PHE A CA 1
ATOM 560 C C . PHE A 1 79 ? -12.438 23.755 -27.134 1.00 22.09 76 PHE A C 1
ATOM 561 O O . PHE A 1 79 ? -12.065 24.795 -26.606 1.00 21.69 76 PHE A O 1
ATOM 569 N N . PRO A 1 80 ? -13.558 23.672 -27.860 1.00 23.13 77 PRO A N 1
ATOM 570 C CA . PRO A 1 80 ? -14.309 24.905 -28.175 1.00 23.59 77 PRO A CA 1
ATOM 571 C C . PRO A 1 80 ? -15.092 25.504 -27.017 1.00 23.79 77 PRO A C 1
ATOM 572 O O . PRO A 1 80 ? -15.754 24.777 -26.262 1.00 23.60 77 PRO A O 1
ATOM 576 N N . ALA A 1 81 ? -15.038 26.835 -26.912 1.00 24.28 78 ALA A N 1
ATOM 577 C CA . ALA A 1 81 ? -15.734 27.582 -25.867 1.00 24.94 78 ALA A CA 1
ATOM 578 C C . ALA A 1 81 ? -17.211 27.244 -25.803 1.00 25.42 78 ALA A C 1
ATOM 579 O O . ALA A 1 81 ? -17.762 27.125 -24.719 1.00 25.22 78 ALA A O 1
ATOM 581 N N . LYS A 1 82 ? -17.841 27.080 -26.969 1.00 25.60 79 LYS A N 1
ATOM 582 C CA . LYS A 1 82 ? -19.288 26.809 -27.041 1.00 26.52 79 LYS A CA 1
ATOM 583 C C . LYS A 1 82 ? -19.732 25.478 -26.398 1.00 25.92 79 LYS A C 1
ATOM 584 O O . LYS A 1 82 ? -20.901 25.313 -26.100 1.00 25.35 79 LYS A O 1
ATOM 590 N N . GLU A 1 83 ? -18.799 24.552 -26.155 1.00 25.20 80 GLU A N 1
ATOM 591 C CA . GLU A 1 83 ? -19.154 23.259 -25.532 1.00 25.41 80 GLU A CA 1
ATOM 592 C C . GLU A 1 83 ? -18.828 23.192 -24.030 1.00 24.59 80 GLU A C 1
ATOM 593 O O . GLU A 1 83 ? -19.303 22.294 -23.316 1.00 24.19 80 GLU A O 1
ATOM 599 N N . VAL A 1 84 ? -18.048 24.164 -23.557 1.00 23.09 81 VAL A N 1
ATOM 600 C CA . VAL A 1 84 ? -17.596 24.191 -22.169 1.00 22.53 81 VAL A CA 1
ATOM 601 C C . VAL A 1 84 ? -18.744 24.069 -21.154 1.00 22.78 81 VAL A C 1
ATOM 602 O O . VAL A 1 84 ? -18.712 23.175 -20.312 1.00 21.50 81 VAL A O 1
ATOM 606 N N . VAL A 1 85 ? -19.762 24.940 -21.236 1.00 22.45 82 VAL A N 1
ATOM 607 C CA . VAL A 1 85 ? -20.765 25.019 -20.164 1.00 22.87 82 VAL A CA 1
ATOM 608 C C . VAL A 1 85 ? -21.572 23.727 -20.019 1.00 22.20 82 VAL A C 1
ATOM 609 O O . VAL A 1 85 ? -21.819 23.276 -18.883 1.00 22.27 82 VAL A O 1
ATOM 613 N N . GLY A 1 86 ? -21.939 23.125 -21.152 1.00 21.57 83 GLY A N 1
ATOM 614 C CA . GLY A 1 86 ? -22.681 21.856 -21.180 1.00 20.71 83 GLY A CA 1
ATOM 615 C C . GLY A 1 86 ? -21.897 20.743 -20.489 1.00 20.51 83 GLY A C 1
ATOM 616 O O . GLY A 1 86 ? -22.449 19.985 -19.691 1.00 18.83 83 GLY A O 1
ATOM 617 N N . TYR A 1 87 ? -20.604 20.651 -20.801 1.00 19.74 84 TYR A N 1
ATOM 618 C CA . TYR A 1 87 ? -19.712 19.705 -20.119 1.00 20.00 84 TYR A CA 1
ATOM 619 C C . TYR A 1 87 ? -19.654 19.947 -18.603 1.00 19.81 84 TYR A C 1
ATOM 620 O O . TYR A 1 87 ? -19.814 19.014 -17.829 1.00 19.19 84 TYR A O 1
ATOM 629 N N . VAL A 1 88 ? -19.428 21.192 -18.182 1.00 19.89 85 VAL A N 1
ATOM 630 C CA . VAL A 1 88 ? -19.386 21.505 -16.740 1.00 19.98 85 VAL A CA 1
ATOM 631 C C . VAL A 1 88 ? -20.691 21.127 -16.013 1.00 21.11 85 VAL A C 1
ATOM 632 O O . VAL A 1 88 ? -20.651 20.514 -14.936 1.00 20.26 85 VAL A O 1
ATOM 636 N N . ILE A 1 89 ? -21.846 21.459 -16.610 1.00 20.82 86 ILE A N 1
ATOM 637 C CA . ILE A 1 89 ? -23.126 21.048 -16.018 1.00 21.58 86 ILE A CA 1
ATOM 638 C C . ILE A 1 89 ? -23.203 19.511 -15.894 1.00 20.25 86 ILE A C 1
ATOM 639 O O . ILE A 1 89 ? -23.577 18.988 -14.848 1.00 20.97 86 ILE A O 1
ATOM 644 N N . ALA A 1 90 ? -22.818 18.798 -16.950 1.00 19.07 87 ALA A N 1
ATOM 645 C CA . ALA A 1 90 ? -22.939 17.334 -16.983 1.00 18.61 87 ALA A CA 1
ATOM 646 C C . ALA A 1 90 ? -22.071 16.715 -15.877 1.00 18.10 87 ALA A C 1
ATOM 647 O O . ALA A 1 90 ? -22.483 15.767 -15.175 1.00 18.34 87 ALA A O 1
ATOM 649 N N . GLN A 1 91 ? -20.897 17.310 -15.678 1.00 17.50 88 GLN A N 1
ATOM 650 C CA . GLN A 1 91 ? -19.948 16.810 -14.676 1.00 16.88 88 GLN A CA 1
ATOM 651 C C . GLN A 1 91 ? -20.503 17.046 -13.286 1.00 17.80 88 GLN A C 1
ATOM 652 O O . GLN A 1 91 ? -20.498 16.141 -12.433 1.00 17.63 88 GLN A O 1
ATOM 658 N N . VAL A 1 92 ? -21.001 18.263 -13.057 1.00 17.60 89 VAL A N 1
ATOM 659 C CA . VAL A 1 92 ? -21.556 18.606 -11.742 1.00 18.41 89 VAL A CA 1
ATOM 660 C C . VAL A 1 92 ? -22.754 17.710 -11.435 1.00 19.36 89 VAL A C 1
ATOM 661 O O . VAL A 1 92 ? -22.837 17.142 -10.334 1.00 20.76 89 VAL A O 1
ATOM 665 N N . VAL A 1 93 ? -23.659 17.528 -12.403 1.00 19.24 90 VAL A N 1
ATOM 666 C CA . VAL A 1 93 ? -24.828 16.666 -12.169 1.00 19.70 90 VAL A CA 1
ATOM 667 C C . VAL A 1 93 ? -24.421 15.200 -11.877 1.00 19.55 90 VAL A C 1
ATOM 668 O O . VAL A 1 93 ? -24.893 14.597 -10.914 1.00 19.08 90 VAL A O 1
ATOM 672 N N . GLY A 1 94 ? -23.547 14.638 -12.711 1.00 19.47 91 GLY A N 1
ATOM 673 C CA . GLY A 1 94 ? -23.058 13.271 -12.492 1.00 19.29 91 GLY A CA 1
ATOM 674 C C . GLY A 1 94 ? -22.492 13.110 -11.100 1.00 18.96 91 GLY A C 1
ATOM 675 O O . GLY A 1 94 ? -22.805 12.146 -10.395 1.00 19.93 91 GLY A O 1
ATOM 676 N N . GLY A 1 95 ? -21.647 14.053 -10.699 1.00 18.03 92 GLY A N 1
ATOM 677 C CA . GLY A 1 95 ? -21.027 13.983 -9.387 1.00 17.94 92 GLY A CA 1
ATOM 678 C C . GLY A 1 95 ? -21.996 14.025 -8.227 1.00 18.66 92 GLY A C 1
ATOM 679 O O . GLY A 1 95 ? -21.837 13.280 -7.246 1.00 17.90 92 GLY A O 1
ATOM 680 N N . ILE A 1 96 ? -23.011 14.887 -8.320 1.00 18.38 93 ILE A N 1
ATOM 681 C CA . ILE A 1 96 ? -23.996 15.008 -7.229 1.00 19.51 93 ILE A CA 1
ATOM 682 C C . ILE A 1 96 ? -24.823 13.737 -7.085 1.00 18.70 93 ILE A C 1
ATOM 683 O O . ILE A 1 96 ? -25.081 13.302 -5.968 1.00 19.98 93 ILE A O 1
ATOM 688 N N . VAL A 1 97 ? -25.224 13.130 -8.203 1.00 19.36 94 VAL A N 1
ATOM 689 C CA . VAL A 1 97 ? -25.947 11.865 -8.129 1.00 19.40 94 VAL A CA 1
ATOM 690 C C . VAL A 1 97 ? -25.101 10.778 -7.395 1.00 19.76 94 VAL A C 1
ATOM 691 O O . VAL A 1 97 ? -25.611 10.036 -6.530 1.00 19.15 94 VAL A O 1
ATOM 695 N N . ALA A 1 98 ? -23.813 10.727 -7.730 1.00 18.90 95 ALA A N 1
ATOM 696 C CA . ALA A 1 98 ? -22.868 9.813 -7.091 1.00 19.00 95 ALA A CA 1
ATOM 697 C C . ALA A 1 98 ? -22.745 10.048 -5.585 1.00 19.21 95 ALA A C 1
ATOM 698 O O . ALA A 1 98 ? -22.810 9.104 -4.806 1.00 20.00 95 ALA A O 1
ATOM 700 N N . ALA A 1 99 ? -22.586 11.301 -5.172 1.00 18.79 96 ALA A N 1
ATOM 701 C CA . ALA A 1 99 ? -22.453 11.615 -3.743 1.00 19.33 96 ALA A CA 1
ATOM 702 C C . ALA A 1 99 ? -23.732 11.230 -3.013 1.00 18.92 96 ALA A C 1
ATOM 703 O O . ALA A 1 99 ? -23.679 10.772 -1.874 1.00 18.33 96 ALA A O 1
ATOM 705 N N . ALA A 1 100 ? -24.866 11.382 -3.696 1.00 19.69 97 ALA A N 1
ATOM 706 C CA . ALA A 1 100 ? -26.173 11.048 -3.124 1.00 20.18 97 ALA A CA 1
ATOM 707 C C . ALA A 1 100 ? -26.294 9.557 -2.853 1.00 20.05 97 ALA A C 1
ATOM 708 O O . ALA A 1 100 ? -26.698 9.147 -1.759 1.00 20.20 97 ALA A O 1
ATOM 710 N N . LEU A 1 101 ? -25.958 8.737 -3.847 1.00 19.92 98 LEU A N 1
ATOM 711 C CA . LEU A 1 101 ? -25.951 7.292 -3.636 1.00 19.73 98 LEU A CA 1
ATOM 712 C C . LEU A 1 101 ? -24.906 6.882 -2.605 1.00 19.24 98 LEU A C 1
ATOM 713 O O . LEU A 1 101 ? -25.140 5.977 -1.798 1.00 19.64 98 LEU A O 1
ATOM 718 N N . LEU A 1 102 ? -23.745 7.522 -2.633 1.00 19.41 99 LEU A N 1
ATOM 719 C CA . LEU A 1 102 ? -22.708 7.209 -1.636 1.00 20.05 99 LEU A CA 1
ATOM 720 C C . LEU A 1 102 ? -23.237 7.549 -0.247 1.00 20.19 99 LEU A C 1
ATOM 721 O O . LEU A 1 102 ? -23.000 6.830 0.715 1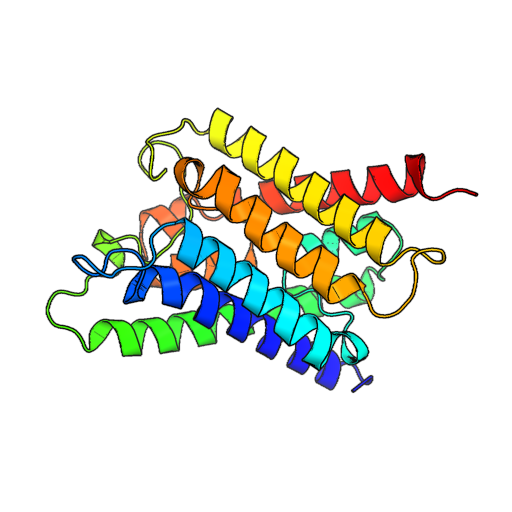.00 19.68 99 LEU A O 1
ATOM 726 N N . TYR A 1 103 ? -23.917 8.682 -0.140 1.00 20.69 100 TYR A N 1
ATOM 727 C CA . TYR A 1 103 ? -24.456 9.099 1.147 1.00 21.97 100 TYR A CA 1
ATOM 728 C C . TYR A 1 103 ? -25.432 8.022 1.654 1.00 21.66 100 TYR A C 1
ATOM 729 O O . TYR A 1 103 ? -25.415 7.646 2.831 1.00 22.24 100 TYR A O 1
ATOM 738 N N . LEU A 1 104 ? -26.252 7.503 0.758 1.00 21.99 101 LEU A N 1
ATOM 739 C CA . LEU A 1 104 ? -27.195 6.450 1.125 1.00 22.13 101 LEU A CA 1
ATOM 740 C C . LEU A 1 104 ? -26.476 5.190 1.638 1.00 21.70 101 LEU A C 1
ATOM 741 O O . LEU A 1 104 ? -26.834 4.632 2.686 1.00 21.29 101 LEU A O 1
ATOM 746 N N . ILE A 1 105 ? -25.459 4.754 0.899 1.00 21.10 102 ILE A N 1
ATOM 747 C CA . ILE A 1 105 ? -24.688 3.565 1.249 1.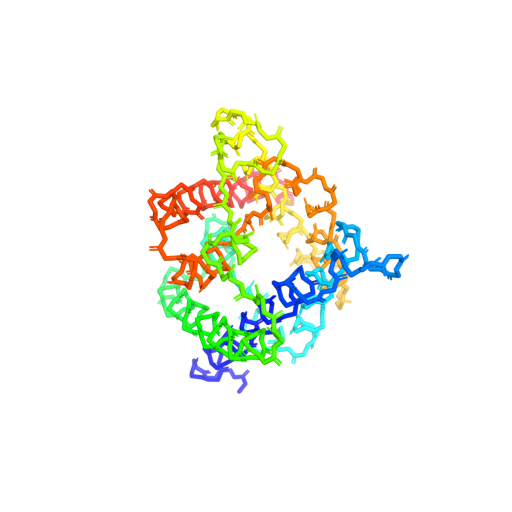00 20.25 102 ILE A CA 1
ATOM 748 C C . ILE A 1 105 ? -23.992 3.740 2.592 1.00 20.21 102 ILE A C 1
ATOM 749 O O . ILE A 1 105 ? -24.030 2.838 3.457 1.00 19.45 102 ILE A O 1
ATOM 754 N N . ALA A 1 106 ? -23.330 4.887 2.762 1.00 20.65 103 ALA A N 1
ATOM 755 C CA . ALA A 1 106 ? -22.596 5.188 3.990 1.00 21.39 103 ALA A CA 1
ATOM 756 C C . ALA A 1 106 ? -23.498 5.211 5.232 1.00 22.22 103 ALA A C 1
ATOM 757 O O . ALA A 1 106 ? -23.090 4.786 6.327 1.00 22.51 103 ALA A O 1
ATOM 759 N N . SER A 1 107 ? -24.722 5.705 5.039 1.00 23.50 104 SER A N 1
ATOM 760 C CA . SER A 1 107 ? -25.730 5.778 6.096 1.00 24.38 104 SER A CA 1
ATOM 761 C C . SER A 1 107 ? -26.213 4.418 6.631 1.00 24.95 104 SER A C 1
ATOM 762 O O . SER A 1 107 ? -26.879 4.356 7.680 1.00 25.40 104 SER A O 1
ATOM 765 N N . GLY A 1 108 ? -25.866 3.338 5.936 1.00 24.46 105 GLY A N 1
ATOM 766 C CA . GLY A 1 108 ? -26.273 1.995 6.330 1.00 23.90 105 GLY A CA 1
ATOM 767 C C . GLY A 1 108 ? -25.372 1.362 7.373 1.00 24.23 105 GLY A C 1
ATOM 768 O O . GLY A 1 108 ? -25.565 0.202 7.728 1.00 24.39 105 GLY A O 1
ATOM 769 N N . LYS A 1 109 ? -24.388 2.122 7.856 1.00 24.39 106 LYS A N 1
ATOM 770 C CA . LYS A 1 109 ? -23.499 1.694 8.937 1.00 25.08 106 LYS A CA 1
ATOM 771 C C . LYS A 1 109 ? -23.758 2.567 10.184 1.00 26.18 106 LYS A C 1
ATOM 772 O O . LYS A 1 109 ? -23.735 3.815 10.114 1.00 24.88 106 LYS A O 1
ATOM 778 N N . THR A 1 110 ? -23.995 1.900 11.314 1.00 26.65 107 THR A N 1
ATOM 779 C CA . THR A 1 110 ? -24.226 2.595 12.584 1.00 28.09 107 THR A CA 1
ATOM 780 C C . THR A 1 110 ? -23.086 3.571 12.896 1.00 27.41 107 THR A C 1
ATOM 781 O O . THR A 1 110 ? -21.904 3.208 12.844 1.00 27.61 107 THR A O 1
ATOM 785 N N . GLY A 1 111 ? -23.453 4.815 13.176 1.00 27.08 108 GLY A N 1
ATOM 786 C CA . GLY A 1 111 ? -22.481 5.815 13.623 1.00 26.79 108 GLY A CA 1
ATOM 787 C C . GLY A 1 111 ? -22.056 6.781 12.537 1.00 27.48 108 GLY A C 1
ATOM 788 O O . GLY A 1 111 ? -21.369 7.765 12.807 1.00 27.47 108 GLY A O 1
ATOM 789 N N . PHE A 1 112 ? -22.464 6.518 11.297 1.00 26.90 109 PHE A N 1
ATOM 790 C CA . PHE A 1 112 ? -21.978 7.340 10.189 1.00 26.60 109 PHE A CA 1
ATOM 791 C C . PHE A 1 112 ? -22.485 8.767 10.349 1.00 26.63 109 PHE A C 1
ATOM 792 O O . PHE A 1 112 ? -23.661 8.963 10.623 1.00 26.89 109 PHE A O 1
ATOM 800 N N . ASP A 1 113 ? -21.613 9.750 10.140 1.00 26.20 110 ASP A N 1
ATOM 801 C CA . ASP A 1 113 ? -21.976 11.153 10.308 1.00 26.89 110 ASP A CA 1
ATOM 802 C C . ASP A 1 113 ? -21.232 11.964 9.244 1.00 25.96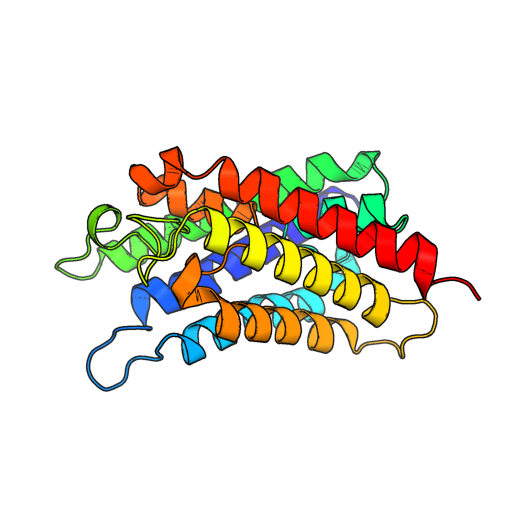 110 ASP A C 1
ATOM 803 O O . ASP A 1 113 ? -20.053 12.263 9.391 1.00 25.35 110 ASP A O 1
ATOM 808 N N . ALA A 1 114 ? -21.943 12.316 8.181 1.00 25.02 111 ALA A N 1
ATOM 809 C CA . ALA A 1 114 ? -21.347 13.000 7.036 1.00 24.67 111 ALA A CA 1
ATOM 810 C C . ALA A 1 114 ? -20.715 14.324 7.433 1.00 24.73 111 ALA A C 1
ATOM 811 O O . ALA A 1 114 ? -19.589 14.606 7.058 1.00 24.04 111 ALA A O 1
ATOM 813 N N . ALA A 1 115 ? -21.462 15.129 8.193 1.00 25.18 112 ALA A N 1
ATOM 814 C CA . ALA A 1 115 ? -21.041 16.479 8.561 1.00 25.10 112 ALA A CA 1
ATOM 815 C C . ALA A 1 115 ? -19.810 16.428 9.441 1.00 25.06 112 ALA A C 1
ATOM 816 O O . ALA A 1 115 ? -18.843 17.157 9.205 1.00 24.86 112 ALA A O 1
ATOM 818 N N . ALA A 1 116 ? -19.852 15.561 10.455 1.00 24.97 113 ALA A N 1
ATOM 819 C CA . ALA A 1 116 ? -18.767 15.455 11.429 1.00 24.99 113 ALA A CA 1
ATOM 820 C C . ALA A 1 116 ? -17.525 14.842 10.818 1.00 24.70 113 ALA A C 1
ATOM 821 O O . ALA A 1 116 ? -16.409 15.281 11.105 1.00 24.48 113 ALA A O 1
ATOM 823 N N . SER A 1 117 ? -17.710 13.807 9.998 1.00 24.12 114 SER A N 1
ATOM 824 C CA . SER A 1 117 ? -16.552 13.143 9.358 1.00 24.15 114 SER A CA 1
ATOM 825 C C . SER A 1 117 ? -15.945 13.963 8.214 1.00 23.54 114 SER A C 1
ATOM 826 O O . SER A 1 117 ? -14.793 13.724 7.818 1.00 24.42 114 SER A O 1
ATOM 829 N N . GLY A 1 118 ? -16.718 14.905 7.675 1.00 22.75 115 GLY A N 1
ATOM 830 C CA . GLY A 1 118 ? -16.284 15.713 6.534 1.00 22.32 115 GLY A CA 1
ATOM 831 C C . GLY A 1 118 ? -16.729 15.143 5.196 1.00 21.81 115 GLY A C 1
ATOM 832 O O . GLY A 1 118 ? -16.677 15.829 4.175 1.00 21.94 115 GLY A O 1
ATOM 833 N N . PHE A 1 119 ? -17.179 13.884 5.190 1.00 21.75 116 PHE A N 1
ATOM 834 C CA . PHE A 1 119 ? -17.645 13.233 3.949 1.00 20.60 116 PHE A CA 1
ATOM 835 C C . PHE A 1 119 ? -16.654 13.471 2.778 1.00 20.84 116 PHE A C 1
ATOM 836 O O . PHE A 1 119 ? -17.062 13.814 1.661 1.00 21.16 116 PHE A O 1
ATOM 844 N N . ALA A 1 120 ? -15.355 13.325 3.049 1.00 20.00 117 ALA A N 1
ATOM 845 C CA . ALA A 1 120 ? -14.331 13.407 2.005 1.00 20.33 117 ALA A CA 1
ATOM 846 C C . ALA A 1 120 ? -14.256 14.788 1.353 1.00 19.99 117 ALA A C 1
ATOM 847 O O . ALA A 1 120 ? -13.770 14.911 0.234 1.00 19.37 117 ALA A O 1
ATOM 849 N N . SER A 1 121 ? -14.731 15.833 2.038 1.00 20.27 118 SER A N 1
ATOM 850 C CA . SER A 1 121 ? -14.757 17.160 1.418 1.00 19.28 118 SER A CA 1
ATOM 851 C C . SER A 1 121 ? -13.391 17.825 1.449 1.00 18.91 118 SER A C 1
ATOM 852 O O . SER A 1 121 ? -12.532 17.503 2.269 1.00 18.52 118 SER A O 1
ATOM 855 N N . ASN A 1 122 ? -13.223 18.779 0.552 1.00 18.61 119 ASN A N 1
ATOM 856 C CA . ASN A 1 122 ? -12.008 19.551 0.473 1.00 19.75 119 ASN A CA 1
ATOM 857 C C . ASN A 1 122 ? -12.100 20.792 1.349 1.00 20.75 119 ASN A C 1
ATOM 858 O O . ASN A 1 122 ? -13.109 21.520 1.323 1.00 21.96 119 ASN A O 1
ATOM 863 N N . GLY A 1 123 ? -11.043 21.051 2.105 1.00 20.92 120 GLY A N 1
ATOM 864 C CA . GLY A 1 123 ? -11.038 22.197 2.986 1.00 21.30 120 GLY A CA 1
ATOM 865 C C . GLY A 1 123 ? -9.627 22.684 3.192 1.00 22.28 120 GLY A C 1
ATOM 866 O O . GLY A 1 123 ? -8.662 21.995 2.843 1.00 21.74 120 GLY A O 1
ATOM 867 N N . TYR A 1 124 ? -9.508 23.880 3.749 1.00 22.18 121 TYR A N 1
ATOM 868 C CA . TYR A 1 124 ? -8.213 24.460 4.067 1.00 22.84 121 TYR A CA 1
ATOM 869 C C . TYR A 1 124 ? -8.236 25.022 5.490 1.00 23.57 121 TYR A C 1
ATOM 870 O O . TYR A 1 124 ? -9.311 25.217 6.081 1.00 22.58 121 TYR A O 1
ATOM 879 N N . GLY A 1 125 ? -7.043 25.263 6.029 1.00 24.57 122 GLY A N 1
ATOM 880 C CA . GLY A 1 125 ? -6.903 25.816 7.373 1.00 26.35 122 GLY A CA 1
ATOM 881 C C . GLY A 1 125 ? -7.405 24.875 8.447 1.00 27.39 122 GLY A C 1
ATOM 882 O O . GLY A 1 125 ? -6.916 23.767 8.610 1.00 27.17 122 GLY A O 1
ATOM 883 N N . GLU A 1 126 ? -8.376 25.361 9.196 1.00 20.00 123 GLU A N 1
ATOM 884 C CA . GLU A 1 126 ? -9.098 24.577 10.191 1.00 20.00 123 GLU A CA 1
ATOM 885 C C . GLU A 1 126 ? -9.623 23.276 9.593 1.00 20.00 123 GLU A C 1
ATOM 886 O O . GLU A 1 126 ? -9.764 22.256 10.284 1.00 27.87 123 GLU A O 1
ATOM 888 N N . HIS A 1 127 ? -9.934 23.286 8.290 1.00 26.76 124 HIS A N 1
ATOM 889 C CA . HIS A 1 127 ? -10.566 22.145 7.632 1.00 25.51 124 HIS A CA 1
ATOM 890 C C . HIS A 1 127 ? -9.655 21.382 6.647 1.00 24.65 124 HIS A C 1
ATOM 891 O O . HIS A 1 127 ? -10.100 20.515 5.907 1.00 23.87 124 HIS A O 1
ATOM 898 N N . SER A 1 128 ? -8.376 21.716 6.663 1.00 23.33 125 SER A N 1
ATOM 899 C CA . SER A 1 128 ? -7.363 20.915 6.008 1.00 23.15 125 SER A CA 1
ATOM 900 C C . SER A 1 128 ? -7.120 19.694 6.879 1.00 22.59 125 SER A C 1
ATOM 901 O O . SER A 1 128 ? -7.016 19.844 8.093 1.00 22.44 125 SER A O 1
ATOM 904 N N . PRO A 1 129 ? -7.001 18.482 6.285 1.00 22.47 126 PRO A N 1
ATOM 905 C CA . PRO A 1 129 ? -6.681 17.277 7.094 1.00 22.19 126 PRO A CA 1
ATOM 906 C C . PRO A 1 129 ? -5.437 17.404 8.016 1.00 22.88 126 PRO A C 1
ATOM 907 O O . PRO A 1 129 ? -5.448 16.900 9.155 1.00 21.98 126 PRO A O 1
ATOM 911 N N . GLY A 1 130 ? -4.385 18.065 7.532 1.00 21.82 127 GLY A N 1
ATOM 912 C CA . GLY A 1 130 ? -3.155 18.258 8.290 1.00 22.81 127 GLY A CA 1
ATOM 913 C C . GLY A 1 130 ? -3.011 19.654 8.917 1.00 23.37 127 GLY A C 1
ATOM 914 O O . GLY A 1 130 ? -1.942 20.010 9.421 1.00 23.78 127 GLY A O 1
ATOM 915 N N . GLY A 1 131 ? -4.080 20.438 8.899 1.00 22.91 128 GLY A N 1
ATOM 916 C CA . GLY A 1 131 ? -4.056 21.801 9.433 1.00 23.60 128 GLY A CA 1
ATOM 917 C C . GLY A 1 131 ? -3.181 22.783 8.663 1.00 23.98 128 GLY A C 1
ATOM 918 O O . GLY A 1 131 ? -2.635 23.730 9.252 1.00 25.18 128 GLY A O 1
ATOM 919 N N . TYR A 1 132 ? -3.047 22.576 7.354 1.00 22.44 129 TYR A N 1
ATOM 920 C CA . TYR A 1 132 ? -2.333 23.519 6.486 1.00 21.80 129 TYR A CA 1
ATOM 921 C C . TYR A 1 132 ? -3.096 24.824 6.282 1.00 22.38 129 TYR A C 1
ATOM 922 O O . TYR A 1 132 ? -4.325 24.819 6.173 1.00 22.05 129 TYR A O 1
ATOM 931 N N . SER A 1 133 ? -2.348 25.920 6.195 1.00 22.58 130 SER A N 1
ATOM 932 C CA . SER A 1 133 ? -2.901 27.258 5.970 1.00 23.46 130 SER A CA 1
ATOM 933 C C . SER A 1 133 ? -3.574 27.393 4.596 1.00 23.55 130 SER A C 1
ATOM 934 O O . SER A 1 133 ? -3.322 26.597 3.665 1.00 22.75 130 SER A O 1
ATOM 937 N N . MET A 1 134 ? -4.411 28.418 4.469 1.00 23.29 131 MET A N 1
ATOM 938 C CA . MET A 1 134 ? -5.017 28.751 3.185 1.00 23.85 131 MET A CA 1
ATOM 939 C C . MET A 1 134 ? -3.964 28.982 2.099 1.00 23.19 131 MET A C 1
ATOM 940 O O . MET A 1 134 ? -4.160 28.566 0.961 1.00 23.38 131 MET A O 1
ATOM 945 N N . LEU A 1 135 ? -2.854 29.637 2.444 1.00 22.74 132 LEU A N 1
ATOM 946 C CA . LEU A 1 135 ? -1.767 29.836 1.477 1.00 23.25 132 LEU A CA 1
ATOM 947 C C . LEU A 1 135 ? -1.161 28.502 0.983 1.00 22.49 132 LEU A C 1
ATOM 948 O O . LEU A 1 135 ? -0.930 28.333 -0.212 1.00 22.93 132 LEU A O 1
ATOM 953 N N . SER A 1 136 ? -0.916 27.563 1.895 1.00 21.38 133 SER A N 1
ATOM 954 C CA . SER A 1 136 ? -0.478 26.213 1.484 1.00 20.28 133 SER A CA 1
ATOM 955 C C . SER A 1 136 ? -1.472 25.546 0.527 1.00 20.33 133 SER A C 1
ATOM 956 O O . SER A 1 136 ? -1.080 24.914 -0.470 1.00 20.71 133 SER A O 1
ATOM 959 N N . ALA A 1 137 ? -2.754 25.723 0.816 1.00 19.68 134 ALA A N 1
ATOM 960 C CA . ALA A 1 137 ? -3.832 25.147 0.012 1.00 19.36 134 ALA A CA 1
ATOM 961 C C . ALA A 1 137 ? -3.814 25.759 -1.376 1.00 19.46 134 ALA A C 1
ATOM 962 O O . ALA A 1 137 ? -3.954 25.049 -2.383 1.00 19.26 134 ALA A O 1
ATOM 964 N N . LEU A 1 138 ? -3.672 27.085 -1.431 1.00 19.51 135 LEU A N 1
ATOM 965 C CA . LEU A 1 138 ? -3.614 27.796 -2.712 1.00 20.71 135 LEU A CA 1
ATOM 966 C C . LEU A 1 138 ? -2.468 27.309 -3.587 1.00 20.02 135 LEU A C 1
ATOM 967 O O . LEU A 1 138 ? -2.668 27.023 -4.770 1.00 19.88 135 LEU A O 1
ATOM 972 N N . VAL A 1 139 ? -1.260 27.260 -3.024 1.00 19.27 136 VAL A N 1
ATOM 973 C CA . VAL A 1 139 ? -0.082 26.918 -3.828 1.00 19.62 136 VAL A CA 1
ATOM 974 C C . VAL A 1 139 ? -0.161 25.479 -4.335 1.00 19.03 136 VAL A C 1
ATOM 975 O O . VAL A 1 139 ? 0.112 25.200 -5.504 1.00 18.50 136 VAL A O 1
ATOM 979 N N . VAL A 1 140 ? -0.545 24.555 -3.466 1.00 18.30 137 VAL A N 1
ATOM 980 C CA . VAL A 1 140 ? -0.575 23.142 -3.879 1.00 17.83 137 VAL A CA 1
ATOM 981 C C . VAL A 1 140 ? -1.627 22.888 -4.965 1.00 18.26 137 VAL A C 1
ATOM 982 O O . VAL A 1 140 ? -1.338 22.237 -5.949 1.00 17.16 137 VAL A O 1
ATOM 986 N N . GLU A 1 141 ? -2.818 23.471 -4.825 1.00 19.31 138 GLU A N 1
ATOM 987 C CA . GLU A 1 141 ? -3.877 23.275 -5.811 1.00 19.98 138 GLU A CA 1
ATOM 988 C C . GLU A 1 141 ? -3.553 23.980 -7.133 1.00 20.23 138 GLU A C 1
ATOM 989 O O . GLU A 1 141 ? -3.864 23.466 -8.208 1.00 20.47 138 GLU A O 1
ATOM 995 N N . LEU A 1 142 ? -2.881 25.128 -7.061 1.00 19.94 139 LEU A N 1
ATOM 996 C CA . LEU A 1 142 ? -2.494 25.846 -8.272 1.00 20.67 139 LEU A CA 1
ATOM 997 C C . LEU A 1 142 ? -1.455 25.015 -9.044 1.00 19.45 139 LEU A C 1
ATOM 998 O O . LEU A 1 142 ? -1.619 24.740 -10.229 1.00 19.38 139 LEU A O 1
ATOM 1003 N N . VAL A 1 143 ? -0.411 24.574 -8.356 1.00 18.26 140 VAL A N 1
ATOM 1004 C CA . VAL A 1 143 ? 0.656 23.809 -8.993 1.00 18.65 140 VAL A CA 1
ATOM 1005 C C . VAL A 1 143 ? 0.139 22.483 -9.582 1.00 18.10 140 VAL A C 1
ATOM 1006 O O . VAL A 1 143 ? 0.449 22.143 -10.723 1.00 19.13 140 VAL A O 1
ATOM 1010 N N . LEU A 1 144 ? -0.648 21.743 -8.803 1.00 18.09 141 LEU A N 1
ATOM 1011 C CA . LEU A 1 144 ? -1.087 20.412 -9.215 1.00 17.16 141 LEU A CA 1
ATOM 1012 C C . LEU A 1 144 ? -2.147 20.490 -10.303 1.00 17.26 141 LEU A C 1
ATOM 1013 O O . LEU A 1 144 ? -2.202 19.634 -11.162 1.00 17.49 141 LEU A O 1
ATOM 1018 N N . SER A 1 145 ? -2.960 21.537 -10.288 1.00 17.24 142 SER A N 1
ATOM 1019 C CA . SER A 1 145 ? -3.921 21.764 -11.372 1.00 17.89 142 SER A CA 1
ATOM 1020 C C . SER A 1 145 ? -3.218 22.127 -12.663 1.00 17.05 142 SER A C 1
ATOM 1021 O O . SER A 1 145 ? -3.581 21.631 -13.739 1.00 15.79 142 SER A O 1
ATOM 1024 N N . ALA A 1 146 ? -2.188 22.973 -12.574 1.00 16.35 143 ALA A N 1
ATOM 1025 C CA . ALA A 1 146 ? -1.455 23.363 -13.786 1.00 15.77 143 ALA A CA 1
ATOM 1026 C C . ALA A 1 146 ? -0.725 22.158 -14.375 1.00 15.57 143 ALA A C 1
ATOM 1027 O O . ALA A 1 146 ? -0.761 21.931 -15.581 1.00 15.39 143 ALA A O 1
ATOM 1029 N N . GLY A 1 147 ? -0.051 21.401 -13.516 1.00 15.64 144 GLY A N 1
ATOM 1030 C CA . GLY A 1 147 ? 0.679 20.208 -13.941 1.00 15.80 144 GLY A CA 1
ATOM 1031 C C . GLY A 1 147 ? -0.245 19.149 -14.542 1.00 16.63 144 GLY A C 1
ATOM 1032 O O . GLY A 1 147 ? 0.073 18.537 -15.565 1.00 17.22 144 GLY A O 1
ATOM 1033 N N . PHE A 1 148 ? -1.386 18.906 -13.897 1.00 16.48 145 PHE A N 1
ATOM 1034 C CA . PHE A 1 148 ? -2.385 17.959 -14.414 1.00 16.26 145 PHE A CA 1
ATOM 1035 C C . PHE A 1 148 ? -2.809 18.376 -15.812 1.00 16.49 145 PHE A C 1
ATOM 1036 O O . PHE A 1 148 ? -2.842 17.545 -16.711 1.00 15.06 145 PHE A O 1
ATOM 1044 N N . LEU A 1 149 ? -3.115 19.662 -16.008 1.00 17.28 146 LEU A N 1
ATOM 1045 C CA . LEU A 1 149 ? -3.389 20.141 -17.369 1.00 17.56 146 LEU A CA 1
ATOM 1046 C C . LEU A 1 149 ? -2.215 20.018 -18.355 1.00 18.32 146 LEU A C 1
ATOM 1047 O O . LEU A 1 149 ? -2.423 19.741 -19.539 1.00 18.27 146 LEU A O 1
ATOM 1052 N N . LEU A 1 150 ? -0.995 20.257 -17.888 1.00 17.81 147 LEU A N 1
ATOM 1053 C CA . LEU A 1 150 ? 0.155 20.116 -18.753 1.00 19.03 147 LEU A CA 1
ATOM 1054 C C . LEU A 1 150 ? 0.289 18.656 -19.181 1.00 18.65 147 LEU A C 1
ATOM 1055 O O . LEU A 1 150 ? 0.545 18.358 -20.360 1.00 18.01 147 LEU A O 1
ATOM 1060 N N . VAL A 1 151 ? 0.138 17.736 -18.223 1.00 17.66 148 VAL A N 1
ATOM 1061 C CA . VAL A 1 151 ? 0.193 16.307 -18.541 1.00 17.17 148 VAL A CA 1
ATOM 1062 C C . VAL A 1 151 ? -0.904 15.912 -19.556 1.00 16.82 148 VAL A C 1
ATOM 1063 O O . VAL A 1 151 ? -0.625 15.227 -20.567 1.00 17.03 148 VAL A O 1
ATOM 1067 N N . ILE A 1 152 ? -2.132 16.369 -19.318 1.00 15.92 149 ILE A N 1
ATOM 1068 C CA . ILE A 1 152 ? -3.218 16.096 -20.259 1.00 16.46 149 ILE A CA 1
ATOM 1069 C C . ILE A 1 152 ? -2.912 16.644 -21.664 1.00 16.66 149 ILE A C 1
ATOM 1070 O O . ILE A 1 152 ? -3.074 15.943 -22.664 1.00 16.59 149 ILE A O 1
ATOM 1075 N N . HIS A 1 153 ? -2.451 17.889 -21.750 1.00 17.57 150 HIS A N 1
ATOM 1076 C CA . HIS A 1 153 ? -2.126 18.435 -23.084 1.00 17.45 150 HIS A CA 1
ATOM 1077 C C . HIS A 1 153 ? -1.025 17.614 -23.776 1.00 18.05 150 HIS A C 1
ATOM 1078 O O . HIS A 1 153 ? -1.146 17.306 -24.960 1.00 18.48 150 HIS A O 1
ATOM 1085 N N . GLY A 1 154 ? 0.037 17.289 -23.042 1.00 17.84 151 GLY A N 1
ATOM 1086 C CA . GLY A 1 154 ? 1.191 16.570 -23.613 1.00 17.71 151 GLY A CA 1
ATOM 1087 C C . GLY A 1 154 ? 0.859 15.147 -24.051 1.00 18.52 151 GLY A C 1
ATOM 1088 O O . GLY A 1 154 ? 1.233 14.722 -25.164 1.00 18.84 151 GLY A O 1
ATOM 1089 N N . ALA A 1 155 ? 0.172 14.403 -23.180 1.00 17.36 152 ALA A N 1
ATOM 1090 C CA . ALA A 1 155 ? -0.132 12.998 -23.441 1.00 18.84 152 ALA A CA 1
ATOM 1091 C C . ALA A 1 155 ? -1.085 12.850 -24.631 1.00 19.55 152 ALA A C 1
ATOM 1092 O O . ALA A 1 155 ? -1.166 11.781 -25.228 1.00 19.09 152 ALA A O 1
ATOM 1094 N N . THR A 1 156 ? -1.850 13.907 -24.920 1.00 20.73 153 THR A N 1
ATOM 1095 C CA . THR A 1 156 ? -2.766 13.913 -26.071 1.00 21.31 153 THR A CA 1
ATOM 1096 C C . THR A 1 156 ? -2.248 14.779 -27.214 1.00 23.10 153 THR A C 1
ATOM 1097 O O . THR A 1 156 ? -3.013 15.092 -28.132 1.00 24.37 153 THR A O 1
ATOM 1101 N N . ASP A 1 157 ? -0.975 15.178 -27.167 1.00 24.11 154 ASP A N 1
ATOM 1102 C CA . ASP A 1 157 ? -0.335 15.931 -28.267 1.00 25.53 154 ASP A CA 1
ATOM 1103 C C . ASP A 1 157 ? -0.360 15.081 -29.546 1.00 27.13 154 ASP A C 1
ATOM 1104 O O . ASP A 1 157 ? -0.396 13.839 -29.489 1.00 24.91 154 ASP A O 1
ATOM 1109 N N . LYS A 1 158 ? -0.319 15.779 -30.686 1.00 27.62 155 LYS A N 1
ATOM 1110 C CA . LYS A 1 158 ? -0.277 15.172 -32.020 1.00 28.96 155 LYS A CA 1
ATOM 1111 C C . LYS A 1 158 ? 0.793 14.078 -32.067 1.00 28.14 155 LYS A C 1
ATOM 1112 O O . LYS A 1 158 ? 0.581 12.990 -32.624 1.00 28.76 155 LYS A O 1
ATOM 1118 N N . PHE A 1 159 ? 1.924 14.351 -31.436 1.00 26.81 156 PHE A N 1
ATOM 1119 C CA . PHE A 1 159 ? 3.077 13.478 -31.557 1.00 27.24 156 PHE A CA 1
ATOM 1120 C C . PHE A 1 159 ? 3.274 12.493 -30.412 1.00 26.58 156 PHE A C 1
ATOM 1121 O O . PHE A 1 159 ? 4.292 11.790 -30.359 1.00 25.70 156 PHE A O 1
ATOM 1129 N N . ALA A 1 160 ? 2.322 12.450 -29.485 1.00 26.44 157 ALA A N 1
ATOM 1130 C CA . ALA A 1 160 ? 2.370 11.450 -28.414 1.00 26.58 157 ALA A CA 1
ATOM 1131 C C . ALA A 1 160 ? 1.829 10.136 -28.992 1.00 27.48 157 ALA A C 1
ATOM 1132 O O . ALA A 1 160 ? 0.800 10.136 -29.659 1.00 27.15 157 ALA A O 1
ATOM 1134 N N . PRO A 1 161 ? 2.566 9.027 -28.843 1.00 28.63 158 PRO A N 1
ATOM 1135 C CA . PRO A 1 161 ? 1.979 7.734 -29.275 1.00 28.71 158 PRO A CA 1
ATOM 1136 C C . PRO A 1 161 ? 0.542 7.433 -28.800 1.00 27.30 158 PRO A C 1
ATOM 1137 O O . PRO A 1 161 ? 0.184 7.621 -27.633 1.00 27.41 158 PRO A O 1
ATOM 1141 N N . ALA A 1 162 ? -0.245 6.928 -29.733 1.00 25.78 159 ALA A N 1
ATOM 1142 C CA . ALA A 1 162 ? -1.670 6.855 -29.589 1.00 24.39 159 ALA A CA 1
ATOM 1143 C C . ALA A 1 162 ? -2.092 5.741 -28.652 1.00 23.22 159 ALA A C 1
ATOM 1144 O O . ALA A 1 162 ? -1.469 4.672 -28.617 1.00 22.38 159 ALA A O 1
ATOM 1146 N N . GLY A 1 163 ? -3.178 6.001 -27.929 1.00 21.37 160 GLY A N 1
ATOM 1147 C CA . GLY A 1 163 ? -3.793 4.996 -27.069 1.00 20.70 160 GLY A CA 1
ATOM 1148 C C . GLY A 1 163 ? -3.401 5.043 -25.598 1.00 18.89 160 GLY A C 1
ATOM 1149 O O . GLY A 1 163 ? -4.122 4.508 -24.767 1.00 18.78 160 GLY A O 1
ATOM 1150 N N . PHE A 1 164 ? -2.288 5.704 -25.266 1.00 17.83 161 PHE A N 1
ATOM 1151 C CA . PHE A 1 164 ? -1.729 5.656 -23.891 1.00 17.10 161 PHE A CA 1
ATOM 1152 C C . PHE A 1 164 ? -2.237 6.759 -22.948 1.00 17.38 161 PHE A C 1
ATOM 1153 O O . PHE A 1 164 ? -2.000 6.734 -21.731 1.00 17.68 161 PHE A O 1
ATOM 1161 N N . ALA A 1 165 ? -2.927 7.743 -23.498 1.00 17.00 162 ALA A N 1
ATOM 1162 C CA . ALA A 1 165 ? -3.269 8.919 -22.709 1.00 16.57 162 ALA A CA 1
ATOM 1163 C C . ALA A 1 165 ? -4.064 8.599 -21.421 1.00 15.81 162 ALA A C 1
ATOM 1164 O O . ALA A 1 165 ? -3.801 9.194 -20.377 1.00 17.32 162 ALA A O 1
ATOM 1166 N N . PRO A 1 166 ? -5.059 7.685 -21.488 1.00 15.55 163 PRO A N 1
ATOM 1167 C CA . PRO A 1 166 ? -5.797 7.355 -20.255 1.00 15.68 163 PRO A CA 1
ATOM 1168 C C . PRO A 1 166 ? -4.918 6.860 -19.113 1.00 15.77 163 PRO A C 1
ATOM 1169 O O . PRO A 1 166 ? -5.247 7.077 -17.933 1.00 14.51 163 PRO A O 1
ATOM 1173 N N . ILE A 1 167 ? -3.836 6.169 -19.456 1.00 15.53 164 ILE A N 1
ATOM 1174 C CA . ILE A 1 167 ? -2.868 5.723 -18.463 1.00 15.61 164 ILE A CA 1
ATOM 1175 C C . ILE A 1 167 ? -2.089 6.905 -17.874 1.00 15.61 164 ILE A C 1
ATOM 1176 O O . ILE A 1 167 ? -1.971 7.015 -16.660 1.00 15.63 164 ILE A O 1
ATOM 1181 N N . ALA A 1 168 ? -1.547 7.776 -18.727 1.00 15.35 165 ALA A N 1
ATOM 1182 C CA . ALA A 1 168 ? -0.823 8.952 -18.255 1.00 15.12 165 ALA A CA 1
ATOM 1183 C C . ALA A 1 168 ? -1.701 9.835 -17.364 1.00 15.19 165 ALA A C 1
ATOM 1184 O O . ALA A 1 168 ? -1.268 10.342 -16.322 1.00 15.63 165 ALA A O 1
ATOM 1186 N N . ILE A 1 169 ? -2.929 10.049 -17.799 1.00 14.75 166 ILE A N 1
ATOM 1187 C CA . ILE A 1 169 ? -3.806 11.017 -17.140 1.00 15.74 166 ILE A CA 1
ATOM 1188 C C . ILE A 1 169 ? -4.347 10.447 -15.826 1.00 14.77 166 ILE A C 1
ATOM 1189 O O . ILE A 1 169 ? -4.297 11.123 -14.796 1.00 14.67 166 ILE A O 1
ATOM 1194 N N . GLY A 1 170 ? -4.846 9.208 -15.864 1.00 14.93 167 GLY A N 1
ATOM 1195 C CA . GLY A 1 170 ? -5.323 8.533 -14.645 1.00 14.93 167 GLY A CA 1
ATOM 1196 C C . GLY A 1 170 ? -4.262 8.403 -13.568 1.00 14.94 167 GLY A C 1
ATOM 1197 O O . GLY A 1 170 ? -4.514 8.678 -12.394 1.00 13.86 167 GLY A O 1
ATOM 1198 N N . LEU A 1 171 ? -3.057 8.010 -13.948 1.00 14.39 168 LEU A N 1
ATOM 1199 C CA . LEU A 1 171 ? -1.975 7.915 -12.960 1.00 14.66 168 LEU A CA 1
ATOM 1200 C C . LEU A 1 171 ? -1.473 9.295 -12.509 1.00 14.92 168 LEU A C 1
ATOM 1201 O O . LEU A 1 171 ? -1.001 9.440 -11.385 1.00 14.59 168 LEU A O 1
ATOM 1206 N N . ALA A 1 172 ? -1.623 10.326 -13.346 1.00 14.99 169 ALA A N 1
ATOM 1207 C CA . ALA A 1 172 ? -1.336 11.703 -12.873 1.00 15.84 169 ALA A CA 1
ATOM 1208 C C . ALA A 1 172 ? -2.319 12.095 -11.755 1.00 16.43 169 ALA A C 1
ATOM 1209 O O . ALA A 1 172 ? -1.959 12.756 -10.785 1.00 15.94 169 ALA A O 1
ATOM 1211 N N . CYS A 1 173 ? -3.564 11.658 -11.891 1.00 18.02 170 CYS A N 1
ATOM 1212 C CA . CYS A 1 173 ? -4.556 11.849 -10.848 1.00 17.46 170 CYS A CA 1
ATOM 1213 C C . CYS A 1 173 ? -4.162 11.138 -9.539 1.00 16.41 170 CYS A C 1
ATOM 1214 O O . CYS A 1 173 ? -4.234 11.728 -8.457 1.00 16.38 170 CYS A O 1
ATOM 1217 N N . THR A 1 174 ? -3.751 9.874 -9.622 1.00 15.04 171 THR A N 1
ATOM 1218 C CA . THR A 1 174 ? -3.247 9.160 -8.429 1.00 14.22 171 THR A CA 1
ATOM 1219 C C . THR A 1 174 ? -2.087 9.938 -7.786 1.00 13.94 171 THR A C 1
ATOM 1220 O O . THR A 1 174 ? -2.073 10.192 -6.583 1.00 13.56 171 THR A O 1
ATOM 1224 N N . LEU A 1 175 ? -1.137 10.365 -8.605 1.00 12.84 172 LEU A N 1
ATOM 1225 C CA . LEU A 1 175 ? 0.015 11.101 -8.089 1.00 13.48 172 LEU A CA 1
ATOM 1226 C C . LEU A 1 175 ? -0.424 12.326 -7.299 1.00 13.67 172 LEU A C 1
ATOM 1227 O O . LEU A 1 175 ? 0.030 12.589 -6.184 1.00 14.81 172 LEU A O 1
ATOM 1232 N N . ILE A 1 176 ? -1.285 13.110 -7.916 1.00 14.84 173 ILE A N 1
ATOM 1233 C CA . ILE A 1 176 ? -1.768 14.343 -7.310 1.00 15.40 173 ILE A CA 1
ATOM 1234 C C . ILE A 1 176 ? -2.395 14.092 -5.931 1.00 15.93 173 ILE A C 1
ATOM 1235 O O . ILE A 1 176 ? -2.124 14.855 -4.981 1.00 16.42 173 ILE A O 1
ATOM 1240 N N . HIS A 1 177 ? -3.218 13.040 -5.818 1.00 15.82 174 HIS A N 1
ATOM 1241 C CA . HIS A 1 177 ? -3.752 12.615 -4.502 1.00 16.15 174 HIS A CA 1
ATOM 1242 C C . HIS A 1 177 ? -2.687 12.119 -3.522 1.00 16.01 174 HIS A C 1
ATOM 1243 O O . HIS A 1 177 ? -2.823 12.328 -2.307 1.00 16.58 174 HIS A O 1
ATOM 1250 N N . LEU A 1 178 ? -1.631 11.460 -4.011 1.00 15.26 175 LEU A N 1
ATOM 1251 C CA . LEU A 1 178 ? -0.574 11.007 -3.097 1.00 14.91 175 LEU A CA 1
ATOM 1252 C C . LEU A 1 178 ? 0.127 12.180 -2.450 1.00 15.79 175 LEU A C 1
ATOM 1253 O O . LEU A 1 178 ? 0.562 12.099 -1.287 1.00 16.50 175 LEU A O 1
ATOM 1258 N N . ILE A 1 179 ? 0.245 13.272 -3.203 1.00 16.40 176 ILE A N 1
ATOM 1259 C CA . ILE A 1 179 ? 0.927 14.463 -2.711 1.00 16.30 176 ILE A CA 1
ATOM 1260 C C . ILE A 1 179 ? 0.067 15.240 -1.717 1.00 17.20 176 ILE A C 1
ATOM 1261 O O . ILE A 1 179 ? 0.544 15.591 -0.637 1.00 18.92 176 ILE A O 1
ATOM 1266 N N . SER A 1 180 ? -1.172 15.546 -2.097 1.00 17.20 177 SER A N 1
ATOM 1267 C CA . SER A 1 180 ? -1.860 16.691 -1.502 1.00 18.19 177 SER A CA 1
ATOM 1268 C C . SER A 1 180 ? -3.030 16.379 -0.592 1.00 18.32 177 SER A C 1
ATOM 1269 O O . SER A 1 180 ? -3.636 17.317 -0.023 1.00 19.06 177 SER A O 1
ATOM 1272 N N . ILE A 1 181 ? -3.365 15.103 -0.415 1.00 17.50 178 ILE A N 1
ATOM 1273 C CA . ILE A 1 181 ? -4.461 14.813 0.526 1.00 18.41 178 ILE A CA 1
ATOM 1274 C C . ILE A 1 181 ? -4.252 15.501 1.888 1.00 18.63 178 ILE A C 1
ATOM 1275 O O . ILE A 1 181 ? -5.176 16.131 2.399 1.00 19.45 178 ILE A O 1
ATOM 1280 N N . PRO A 1 182 ? -3.055 15.385 2.495 1.00 19.40 179 PRO A N 1
ATOM 1281 C CA . PRO A 1 182 ? -2.911 16.091 3.795 1.00 18.26 179 PRO A CA 1
ATOM 1282 C C . PRO A 1 182 ? -3.160 17.602 3.785 1.00 18.14 179 PRO A C 1
ATOM 1283 O O . PRO A 1 182 ? -3.512 18.169 4.827 1.00 18.03 179 PRO A O 1
ATOM 1287 N N . VAL A 1 183 ? -3.002 18.254 2.637 1.00 18.41 180 VAL A N 1
ATOM 1288 C CA . VAL A 1 183 ? -3.140 19.718 2.565 1.00 17.93 180 VAL A CA 1
ATOM 1289 C C . VAL A 1 183 ? -4.595 20.149 2.399 1.00 19.32 180 VAL A C 1
ATOM 1290 O O . VAL A 1 183 ? -5.076 21.035 3.141 1.00 18.77 180 VAL A O 1
ATOM 1294 N N . THR A 1 184 ? -5.293 19.572 1.417 1.00 17.90 181 THR A N 1
ATOM 1295 C CA . THR A 1 184 ? -6.654 20.020 1.103 1.00 19.61 181 THR A CA 1
ATOM 1296 C C . THR A 1 184 ? -7.644 18.863 0.952 1.00 19.42 181 THR A C 1
ATOM 1297 O O . THR A 1 184 ? -8.805 19.080 0.590 1.00 20.03 181 THR A O 1
ATOM 1301 N N . ASN A 1 185 ? -7.162 17.649 1.173 1.00 19.50 182 ASN A N 1
ATOM 1302 C CA . ASN A 1 185 ? -7.912 16.429 0.834 1.00 20.24 182 ASN A CA 1
ATOM 1303 C C . ASN A 1 185 ? -7.985 16.213 -0.690 1.00 20.37 182 ASN A C 1
ATOM 1304 O O . ASN A 1 185 ? -8.633 15.255 -1.144 1.00 20.12 182 ASN A O 1
ATOM 1309 N N . THR A 1 186 ? -7.276 17.076 -1.442 1.00 19.43 183 THR A N 1
ATOM 1310 C CA . THR A 1 186 ? -7.095 17.053 -2.916 1.00 20.09 183 THR A CA 1
ATOM 1311 C C . THR A 1 186 ? -8.379 17.357 -3.690 1.00 20.28 183 THR A C 1
ATOM 1312 O O . THR A 1 186 ? -9.296 16.525 -3.747 1.00 18.83 183 THR A O 1
ATOM 1316 N N . SER A 1 187 ? -8.470 18.551 -4.246 1.00 20.51 184 SER A N 1
ATOM 1317 C CA . SER A 1 187 ? -9.562 18.817 -5.164 1.00 21.53 184 SER A CA 1
ATOM 1318 C C . SER A 1 187 ? -9.091 18.648 -6.602 1.00 22.41 184 SER A C 1
ATOM 1319 O O . SER A 1 187 ? -9.394 17.635 -7.238 1.00 23.90 184 SER A O 1
ATOM 1322 N N . VAL A 1 188 ? -8.386 19.658 -7.117 1.00 22.26 185 VAL A N 1
ATOM 1323 C CA . VAL A 1 188 ? -8.078 19.794 -8.546 1.00 21.97 185 VAL A CA 1
ATOM 1324 C C . VAL A 1 188 ? -9.291 19.465 -9.448 1.00 21.33 185 VAL A C 1
ATOM 1325 O O . VAL A 1 188 ? -9.146 19.214 -10.635 1.00 21.97 185 VAL A O 1
ATOM 1329 N N . ASN A 1 189 ? -10.488 19.460 -8.861 1.00 20.07 186 ASN A N 1
ATOM 1330 C CA . ASN A 1 189 ? -11.704 19.079 -9.561 1.00 18.82 186 ASN A CA 1
ATOM 1331 C C . ASN A 1 189 ? -12.911 19.715 -8.893 1.00 18.68 186 ASN A C 1
ATOM 1332 O O . ASN A 1 189 ? -13.406 19.225 -7.866 1.00 18.34 186 ASN A O 1
ATOM 1337 N N . PRO A 1 190 ? -13.371 20.829 -9.453 1.00 18.21 187 PRO A N 1
ATOM 1338 C CA . PRO A 1 190 ? -14.495 21.538 -8.839 1.00 18.36 187 PRO A CA 1
ATOM 1339 C C . PRO A 1 190 ? -15.773 20.716 -8.730 1.00 18.49 187 PRO A C 1
ATOM 1340 O O . PRO A 1 190 ? -16.488 20.853 -7.747 1.00 17.62 187 PRO A O 1
ATOM 1344 N N . ALA A 1 191 ? -16.050 19.848 -9.702 1.00 18.44 188 ALA A N 1
ATOM 1345 C CA . ALA A 1 191 ? -17.265 19.031 -9.626 1.00 19.16 188 ALA A CA 1
ATOM 1346 C C . ALA A 1 191 ? -17.215 18.008 -8.490 1.00 19.84 188 ALA A C 1
ATOM 1347 O O . ALA A 1 191 ? -18.224 17.776 -7.819 1.00 20.08 188 ALA A O 1
ATOM 1349 N N . ARG A 1 192 ? -16.045 17.387 -8.285 1.00 21.40 189 ARG A N 1
ATOM 1350 C CA . ARG A 1 192 ? -15.839 16.475 -7.149 1.00 21.59 189 ARG A CA 1
ATOM 1351 C C . ARG A 1 192 ? -16.046 17.204 -5.808 1.00 21.23 189 ARG A C 1
ATOM 1352 O O . ARG A 1 192 ? -16.703 16.691 -4.902 1.00 21.12 189 ARG A O 1
ATOM 1360 N N . SER A 1 193 ? -15.462 18.388 -5.671 1.00 20.18 190 SER A N 1
ATOM 1361 C CA . SER A 1 193 ? -15.596 19.126 -4.423 1.00 19.88 190 SER A CA 1
ATOM 1362 C C . SER A 1 193 ? -17.051 19.485 -4.126 1.00 19.78 190 SER A C 1
ATOM 1363 O O . SER A 1 193 ? -17.498 19.413 -2.962 1.00 20.36 190 SER A O 1
ATOM 1366 N N . THR A 1 194 ? -17.772 19.897 -5.166 1.00 19.88 191 THR A N 1
ATOM 1367 C CA . THR A 1 194 ? -19.151 20.352 -5.029 1.00 20.03 191 THR A CA 1
ATOM 1368 C C . THR A 1 194 ? -20.056 19.204 -4.563 1.00 20.42 191 THR A C 1
ATOM 1369 O O . THR A 1 194 ? -20.888 19.371 -3.671 1.00 19.97 191 THR A O 1
ATOM 1373 N N . ALA A 1 195 ? -19.885 18.037 -5.180 1.00 19.84 192 ALA A N 1
ATOM 1374 C CA . ALA A 1 195 ? -20.816 16.919 -5.010 1.00 19.94 192 ALA A CA 1
ATOM 1375 C C . ALA A 1 195 ? -20.854 16.478 -3.545 1.00 19.55 192 ALA A C 1
ATOM 1376 O O . ALA A 1 195 ? -21.908 16.233 -2.934 1.00 20.06 192 ALA A O 1
ATOM 1378 N N . VAL A 1 196 ? -19.666 16.400 -2.983 1.00 19.68 193 VAL A N 1
ATOM 1379 C CA . VAL A 1 196 ? -19.436 15.960 -1.628 1.00 20.51 193 VAL A CA 1
ATOM 1380 C C . VAL A 1 196 ? -19.737 17.083 -0.569 1.00 20.96 193 VAL A C 1
ATOM 1381 O O . VAL A 1 196 ? -20.307 16.816 0.517 1.00 19.65 193 VAL A O 1
ATOM 1385 N N . ALA A 1 197 ? -19.391 18.328 -0.905 1.00 20.66 194 ALA A N 1
ATOM 1386 C CA . ALA A 1 197 ? -19.683 19.473 -0.031 1.00 21.42 194 ALA A CA 1
ATOM 1387 C C . ALA A 1 197 ? -21.182 19.567 0.282 1.00 22.01 194 ALA A C 1
ATOM 1388 O O . ALA A 1 197 ? -21.559 19.882 1.404 1.00 22.81 194 ALA A O 1
ATOM 1390 N N . ILE A 1 198 ? -22.026 19.270 -0.705 1.00 23.23 195 ILE A N 1
ATOM 1391 C CA . ILE A 1 198 ? -23.486 19.353 -0.536 1.00 23.90 195 ILE A CA 1
ATOM 1392 C C . ILE A 1 198 ? -23.962 18.498 0.641 1.00 24.36 195 ILE A C 1
ATOM 1393 O O . ILE A 1 198 ? -24.842 18.907 1.401 1.00 24.25 195 ILE A O 1
ATOM 1398 N N . PHE A 1 199 ? -23.353 17.327 0.809 1.00 24.04 196 PHE A N 1
ATOM 1399 C CA . PHE A 1 199 ? -23.775 16.396 1.860 1.00 23.99 196 PHE A CA 1
ATOM 1400 C C . PHE A 1 199 ? -23.041 16.592 3.181 1.00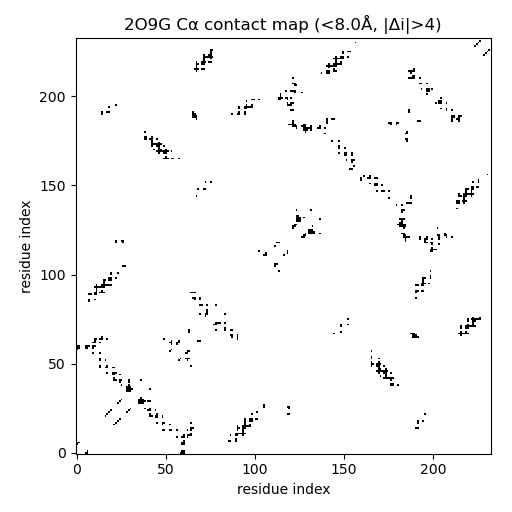 24.07 196 PHE A C 1
ATOM 1401 O O . PHE A 1 199 ? -23.592 16.274 4.224 1.00 24.58 196 PHE A O 1
ATOM 1409 N N . GLN A 1 200 ? -21.822 17.141 3.148 1.00 23.63 197 GLN A N 1
ATOM 1410 C CA . GLN A 1 200 ? -21.143 17.550 4.388 1.00 23.60 197 GLN A CA 1
ATOM 1411 C C . GLN A 1 200 ? -21.971 18.712 4.982 1.00 24.24 197 GLN A C 1
ATOM 1412 O O . GLN A 1 200 ? -22.200 18.780 6.212 1.00 25.34 197 GLN A O 1
ATOM 1418 N N . GLY A 1 201 ? -22.396 19.620 4.102 1.00 23.50 198 GLY A N 1
ATOM 1419 C CA . GLY A 1 201 ? -23.489 20.553 4.397 1.00 24.03 198 GLY A CA 1
ATOM 1420 C C . GLY A 1 201 ? -23.155 21.778 5.242 1.00 24.39 198 GLY A C 1
ATOM 1421 O O . GLY A 1 201 ? -24.058 22.562 5.556 1.00 24.49 198 GLY A O 1
ATOM 1422 N N . GLY A 1 202 ? -21.877 21.969 5.567 1.00 23.63 199 GLY A N 1
ATOM 1423 C CA . GLY A 1 202 ? -21.424 23.036 6.476 1.00 23.54 199 GLY A CA 1
ATOM 1424 C C . GLY A 1 202 ? -20.204 23.788 5.958 1.00 22.83 199 GLY A C 1
ATOM 1425 O O . GLY A 1 202 ? -20.286 24.466 4.924 1.00 22.78 199 GLY A O 1
ATOM 1426 N N . TRP A 1 203 ? -19.074 23.663 6.652 1.00 22.63 200 TRP A N 1
ATOM 1427 C CA . TRP A 1 203 ? -17.835 24.338 6.222 1.00 22.99 200 TRP A CA 1
ATOM 1428 C C . TRP A 1 203 ? -17.424 24.021 4.768 1.00 23.07 200 TRP A C 1
ATOM 1429 O O . TRP A 1 203 ? -16.828 24.865 4.069 1.00 23.17 200 TRP A O 1
ATOM 1440 N N . ALA A 1 204 ? -17.757 22.814 4.305 1.00 21.58 201 ALA A N 1
ATOM 1441 C CA . ALA A 1 204 ? -17.389 22.400 2.948 1.00 21.17 201 ALA A CA 1
ATOM 1442 C C . ALA A 1 204 ? -18.013 23.331 1.921 1.00 20.96 201 ALA A C 1
ATOM 1443 O O . ALA A 1 204 ? -17.368 23.739 0.935 1.00 20.10 201 ALA A O 1
ATOM 1445 N N . LEU A 1 205 ? -19.267 23.683 2.177 1.00 20.69 202 LEU A N 1
ATOM 1446 C CA . LEU A 1 205 ? -19.994 24.610 1.316 1.00 22.00 202 LEU A CA 1
ATOM 1447 C C . LEU A 1 205 ? -19.464 26.038 1.492 1.00 21.58 202 LEU A C 1
ATOM 1448 O O . LEU A 1 205 ? -19.466 26.829 0.542 1.00 21.38 202 LEU A O 1
ATOM 1453 N N . GLU A 1 206 ? -19.005 26.370 2.701 1.00 21.98 203 GLU A N 1
ATOM 1454 C CA . GLU A 1 206 ? -18.515 27.734 2.959 1.00 22.21 203 GLU A CA 1
ATOM 1455 C C . GLU A 1 206 ? -17.173 27.988 2.247 1.00 22.24 203 GLU A C 1
ATOM 1456 O O . GLU A 1 206 ? -16.883 29.109 1.819 1.00 22.35 203 GLU A O 1
ATOM 1462 N N . GLN A 1 207 ? -16.379 26.926 2.101 1.00 21.97 204 GLN A N 1
ATOM 1463 C CA . GLN A 1 207 ? -15.064 26.990 1.437 1.00 22.02 204 GLN A CA 1
ATOM 1464 C C . GLN A 1 207 ? -15.079 26.563 -0.054 1.00 21.13 204 GLN A C 1
ATOM 1465 O O . GLN A 1 207 ? -14.035 26.619 -0.735 1.00 20.26 204 GLN A O 1
ATOM 1471 N N . LEU A 1 208 ? -16.261 26.173 -0.558 1.00 20.14 205 LEU A N 1
ATOM 1472 C CA A LEU A 1 208 ? -16.392 25.596 -1.906 0.50 19.66 205 LEU A CA 1
ATOM 1473 C CA B LEU A 1 208 ? -16.393 25.595 -1.884 0.50 19.70 205 LEU A CA 1
ATOM 1474 C C . LEU A 1 208 ? -15.873 26.527 -2.986 1.00 20.01 205 LEU A C 1
ATOM 1475 O O . LEU A 1 208 ? -15.224 26.070 -3.916 1.00 19.46 205 LEU A O 1
ATOM 1484 N N . TRP A 1 209 ? -16.187 27.829 -2.880 1.00 20.44 206 TRP A N 1
ATOM 1485 C CA . TRP A 1 209 ? -15.726 28.839 -3.877 1.00 21.08 206 TRP A CA 1
ATOM 1486 C C . TRP A 1 209 ? -14.233 28.686 -4.201 1.00 21.01 206 TRP A C 1
ATOM 1487 O O . TRP A 1 209 ? -13.791 28.873 -5.353 1.00 20.50 206 TRP A O 1
ATOM 1498 N N . PHE A 1 210 ? -13.462 28.337 -3.176 1.00 20.93 207 PHE A N 1
ATOM 1499 C CA . PHE A 1 210 ? -12.010 28.242 -3.296 1.00 21.76 207 PHE A CA 1
ATOM 1500 C C . PHE A 1 210 ? -11.650 27.088 -4.240 1.00 21.79 207 PHE A C 1
ATOM 1501 O O . PHE A 1 210 ? -10.730 27.202 -5.056 1.00 20.24 207 PHE A O 1
ATOM 1509 N N . PHE A 1 211 ? -12.405 25.994 -4.142 1.00 21.46 208 PHE A N 1
ATOM 1510 C CA . PHE A 1 211 ? -12.109 24.804 -4.949 1.00 21.44 208 PHE A CA 1
ATOM 1511 C C . PHE A 1 211 ? -12.755 24.854 -6.331 1.00 21.75 208 PHE A C 1
ATOM 1512 O O . PHE A 1 211 ? -12.646 23.905 -7.113 1.00 21.73 208 PHE A O 1
ATOM 1520 N N . TRP A 1 212 ? -13.435 25.967 -6.625 1.00 21.69 209 TRP A N 1
ATOM 1521 C CA . TRP A 1 212 ? -13.751 26.321 -8.006 1.00 20.99 209 TRP A CA 1
ATOM 1522 C C . TRP A 1 212 ? -12.659 27.233 -8.596 1.00 21.55 209 TRP A C 1
ATOM 1523 O O . TRP A 1 212 ? -12.043 26.899 -9.623 1.00 21.32 209 TRP A O 1
ATOM 1534 N N . VAL A 1 213 ? -12.389 28.368 -7.958 1.00 21.42 210 VAL A N 1
ATOM 1535 C CA . VAL A 1 213 ? -11.460 29.305 -8.589 1.00 22.14 210 VAL A CA 1
ATOM 1536 C C . VAL A 1 213 ? -10.032 28.767 -8.709 1.00 21.54 210 VAL A C 1
ATOM 1537 O O . VAL A 1 213 ? -9.401 28.966 -9.739 1.00 21.15 210 VAL A O 1
ATOM 1541 N N . VAL A 1 214 ? -9.514 28.100 -7.674 1.00 20.57 211 VAL A N 1
ATOM 1542 C CA . VAL A 1 214 ? -8.088 27.732 -7.721 1.00 20.34 211 VAL A CA 1
ATOM 1543 C C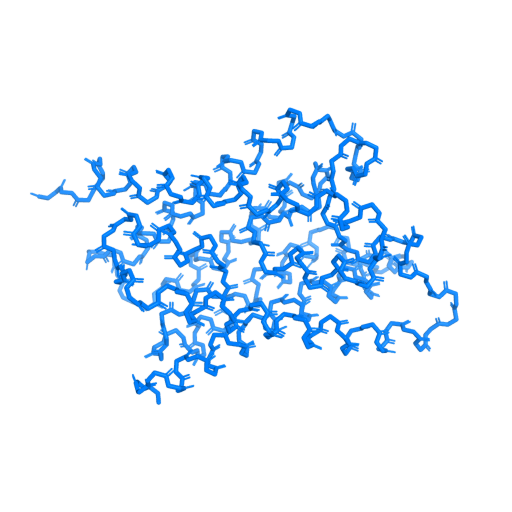 . VAL A 1 214 ? -7.773 26.624 -8.757 1.00 19.58 211 VAL A C 1
ATOM 1544 O O . VAL A 1 214 ? -6.874 26.792 -9.608 1.00 20.13 211 VAL A O 1
ATOM 1548 N N . PRO A 1 215 ? -8.516 25.499 -8.735 1.00 19.33 212 PRO A N 1
ATOM 1549 C CA . PRO A 1 215 ? -8.249 24.514 -9.813 1.00 19.36 212 PRO A CA 1
ATOM 1550 C C . PRO A 1 215 ? -8.444 25.074 -11.227 1.00 19.69 212 PRO A C 1
ATOM 1551 O O . PRO A 1 215 ? -7.699 24.721 -12.146 1.00 18.57 212 PRO A O 1
ATOM 1555 N N . ILE A 1 216 ? -9.443 25.932 -11.410 1.00 19.96 213 ILE A N 1
ATOM 1556 C CA . ILE A 1 216 ? -9.709 26.469 -12.755 1.00 19.64 213 ILE A CA 1
ATOM 1557 C C . ILE A 1 216 ? -8.570 27.422 -13.197 1.00 19.72 213 ILE A C 1
ATOM 1558 O O . ILE A 1 216 ? -8.081 27.340 -14.330 1.00 20.10 213 ILE A O 1
ATOM 1563 N N . VAL A 1 217 ? -8.135 28.299 -12.300 1.00 19.61 214 VAL A N 1
ATOM 1564 C CA . VAL A 1 217 ? -7.013 29.190 -12.611 1.00 19.35 214 VAL A CA 1
ATOM 1565 C C . VAL A 1 217 ? -5.776 28.328 -12.932 1.00 19.20 214 VAL A C 1
ATOM 1566 O O . VAL A 1 217 ? -5.087 28.552 -13.930 1.00 17.59 214 VAL A O 1
ATOM 1570 N N . GLY A 1 218 ? -5.501 27.347 -12.072 1.00 18.73 215 GLY A N 1
ATOM 1571 C CA . GLY A 1 218 ? -4.382 26.439 -12.297 1.00 18.97 215 GLY A CA 1
ATOM 1572 C C . GLY A 1 218 ? -4.472 25.706 -13.629 1.00 18.84 215 GLY A C 1
ATOM 1573 O O . GLY A 1 218 ? -3.504 25.695 -14.382 1.00 19.05 215 GLY A O 1
ATOM 1574 N N . GLY A 1 219 ? -5.625 25.091 -13.916 1.00 18.32 216 GLY A N 1
ATOM 1575 C CA . GLY A 1 219 ? -5.829 24.421 -15.228 1.00 18.77 216 GLY A CA 1
ATOM 1576 C C . GLY A 1 219 ? -5.619 25.320 -16.456 1.00 19.37 216 GLY A C 1
ATOM 1577 O O . GLY A 1 219 ? -5.066 24.890 -17.494 1.00 18.42 216 GLY A O 1
ATOM 1578 N N . ILE A 1 220 ? -6.110 26.561 -16.361 1.00 19.10 217 ILE A N 1
ATOM 1579 C CA . ILE A 1 220 ? -5.891 27.561 -17.406 1.00 19.83 217 ILE A CA 1
ATOM 1580 C C . ILE A 1 220 ? -4.387 27.820 -17.566 1.00 20.11 217 ILE A C 1
ATOM 1581 O O . ILE A 1 220 ? -3.882 27.846 -18.693 1.00 20.99 217 ILE A O 1
ATOM 1586 N N . ILE A 1 221 ? -3.667 27.983 -16.448 1.00 20.19 218 ILE A N 1
ATOM 1587 C CA . ILE A 1 221 ? -2.226 28.214 -16.529 1.00 20.77 218 ILE A CA 1
ATOM 1588 C C . ILE A 1 221 ? -1.536 27.037 -17.226 1.00 20.99 218 ILE A C 1
ATOM 1589 O O . ILE A 1 221 ? -0.675 27.236 -18.096 1.00 20.92 218 ILE A O 1
ATOM 1594 N N . GLY A 1 222 ? -1.920 25.812 -16.863 1.00 20.55 219 GLY A N 1
ATOM 1595 C CA . GLY A 1 222 ? -1.277 24.632 -17.459 1.00 19.71 219 GLY A CA 1
ATOM 1596 C C . GLY A 1 222 ? -1.523 24.573 -18.966 1.00 19.35 219 GLY A C 1
ATOM 1597 O O . GLY A 1 222 ? -0.608 24.300 -19.740 1.00 19.38 219 GLY A O 1
ATOM 1598 N N . GLY A 1 223 ? -2.765 24.799 -19.375 1.00 19.10 220 GLY A N 1
ATOM 1599 C CA . GLY A 1 223 ? -3.128 24.826 -20.798 1.00 19.65 220 GLY A CA 1
ATOM 1600 C C . GLY A 1 223 ? -2.358 25.914 -21.564 1.00 20.35 220 GLY A C 1
ATOM 1601 O O . GLY A 1 223 ? -1.813 25.657 -22.632 1.00 20.19 220 GLY A O 1
ATOM 1602 N N . LEU A 1 224 ? -2.300 27.122 -21.003 1.00 20.77 221 LEU A N 1
ATOM 1603 C CA . LEU A 1 224 ? -1.540 28.235 -21.616 1.00 21.08 221 LEU A CA 1
ATOM 1604 C C . LEU A 1 224 ? -0.039 27.939 -21.748 1.00 21.04 221 LEU A C 1
ATOM 1605 O O . LEU A 1 224 ? 0.567 28.222 -22.780 1.00 21.49 221 LEU A O 1
ATOM 1610 N N . ILE A 1 225 ? 0.554 27.360 -20.710 1.00 20.81 222 ILE A N 1
ATOM 1611 C CA . ILE A 1 225 ? 1.968 26.984 -20.771 1.00 21.82 222 ILE A CA 1
ATOM 1612 C C . ILE A 1 225 ? 2.197 26.002 -21.918 1.00 21.83 222 ILE A C 1
ATOM 1613 O O . ILE A 1 225 ? 3.114 26.168 -22.739 1.00 21.52 222 ILE A O 1
ATOM 1618 N N . TYR A 1 226 ? 1.360 24.978 -22.005 1.00 21.85 223 TYR A N 1
ATOM 1619 C CA . TYR A 1 226 ? 1.592 23.996 -23.053 1.00 21.71 223 TYR A CA 1
ATOM 1620 C C . TYR A 1 226 ? 1.411 24.595 -24.458 1.00 22.36 223 TYR A C 1
ATOM 1621 O O . TYR A 1 226 ? 2.243 24.382 -25.356 1.00 21.34 223 TYR A O 1
ATOM 1630 N N . ARG A 1 227 ? 0.325 25.342 -24.628 1.00 22.96 224 ARG A N 1
ATOM 1631 C CA . ARG A 1 227 ? -0.022 25.981 -25.896 1.00 24.73 224 ARG A CA 1
ATOM 1632 C C . ARG A 1 227 ? 1.056 26.977 -26.341 1.00 25.08 224 ARG A C 1
ATOM 1633 O O . ARG A 1 227 ? 1.493 26.954 -27.493 1.00 25.40 224 ARG A O 1
ATOM 1641 N N . THR A 1 228 ? 1.485 27.836 -25.427 1.00 25.61 225 THR A N 1
ATOM 1642 C CA . THR A 1 228 ? 2.379 28.927 -25.800 1.00 27.06 225 THR A CA 1
ATOM 1643 C C . THR A 1 228 ? 3.864 28.571 -25.733 1.00 27.55 225 THR A C 1
ATOM 1644 O O . THR A 1 228 ? 4.656 29.168 -26.469 1.00 28.31 225 THR A O 1
ATOM 1648 N N . LEU A 1 229 ? 4.243 27.597 -24.902 1.00 27.09 226 LEU A N 1
ATOM 1649 C CA . LEU A 1 229 ? 5.668 27.238 -24.739 1.00 27.83 226 LEU A CA 1
ATOM 1650 C C . LEU A 1 229 ? 6.100 25.887 -25.295 1.00 27.56 226 LEU A C 1
ATOM 1651 O O . LEU A 1 229 ? 7.211 25.763 -25.835 1.00 27.90 226 LEU A O 1
ATOM 1656 N N . LEU A 1 230 ? 5.258 24.870 -25.163 1.00 26.25 227 LEU A N 1
ATOM 1657 C CA . LEU A 1 230 ? 5.715 23.527 -25.478 1.00 26.71 227 LEU A CA 1
ATOM 1658 C C . LEU A 1 230 ? 5.235 22.959 -26.805 1.00 27.50 227 LEU A C 1
ATOM 1659 O O . LEU A 1 230 ? 5.850 22.038 -27.326 1.00 26.62 227 LEU A O 1
ATOM 1664 N N . GLU A 1 231 ? 4.124 23.464 -27.326 1.00 28.37 228 GLU A N 1
ATOM 1665 C CA . GLU A 1 231 ? 3.462 22.790 -28.441 1.00 31.10 228 GLU A CA 1
ATOM 1666 C C . GLU A 1 231 ? 4.151 22.939 -29.816 1.00 33.07 228 GLU A C 1
ATOM 1667 O O . GLU A 1 231 ? 4.263 21.962 -30.561 1.00 33.40 228 GLU A O 1
ATOM 1673 N N . LYS A 1 232 ? 4.597 24.146 -30.157 1.00 35.83 229 LYS A N 1
ATOM 1674 C CA . LYS A 1 232 ? 5.245 24.426 -31.485 1.00 39.43 229 LYS A CA 1
ATOM 1675 C C . LYS A 1 232 ? 6.676 23.855 -31.434 1.00 40.56 229 LYS A C 1
ATOM 1676 O O . LYS A 1 232 ? 7.405 24.273 -30.544 1.00 41.43 229 LYS A O 1
ATOM 1682 N N . ARG A 1 233 ? 7.176 22.957 -32.305 1.00 42.30 230 ARG A N 1
ATOM 1683 C CA . ARG A 1 233 ? 6.911 22.666 -33.739 1.00 42.74 230 ARG A CA 1
ATOM 1684 C C . ARG A 1 233 ? 6.635 23.856 -34.670 1.00 43.66 230 ARG A C 1
ATOM 1685 O O . ARG A 1 233 ? 7.459 24.147 -35.548 1.00 43.26 230 ARG A O 1
#

Sequence (233 aa):
ASHMFRKLAAESFGTFWLVFGGSGSAVLAAGFPELGIGFAGVALAFGLTVLTMAFAVGHISGGHFNPAVTIGLWAGGRFPAKEVVGYVIAQVVGGIVAAALLYLIASGKTGFDAAASGFASNGYGEHSPGGYSMLSALVVELVLSAGFLLVIHGATDKFAPAGFAPIAIGLACTLIHLISIPVTNTSVNPARSTAVAIFQGGWALEQLLWFFWVVPIVGGIIGGLIYRTLLEKR

Secondary structure (DSSP, 8-state):
--SHHHHHHHHHHHHHHHIIIIIHHHHHTTT-TTT--HHHHHHHHHHHHHHHHHHHHHHHH----SHHHHHHHHHTTSS-HHHHHHHHHHHHHHHHHHHHHHHHHHTTSTT--HHHH-TT----GGGSTT---HHHHHHHHHHHHHHHHHHHHHHTSTTSPTT-HHHHHHHHHHHHHHHHHHHHS--S-HHHHHHHHHHH-SHHHHSHHHHHHHHHHHHHHHHHHIIIIIS--

Solvent-accessible surface area: 10529 Å² total; per-residue (Å²): 65,84,137,69,127,119,44,50,40,4,0,26,134,1,0,46,110,9,0,58,23,0,0,3,17,29,40,86,31,23,72,114,100,180,151,29,70,30,109,63,17,6,0,89,22,3,0,72,10,9,32,61,37,12,94,52,22,20,144,38,6,52,13,15,1,5,0,1,5,0,31,0,14,114,6,2,48,75,26,60,64,184,42,18,102,28,1,22,104,9,0,29,78,5,0,54,73,0,0,39,79,0,88,123,85,4,55,73,153,141,70,57,73,8,55,85,82,8,1,13,4,4,0,33,19,99,64,8,68,49,56,96,61,80,120,42,0,63,78,26,1,47,92,22,1,15,29,12,1,60,56,9,1,20,24,66,12,180,123,32,105,99,59,131,18,20,71,39,20,0,84,11,9,15,98,6,4,96,84,0,4,46,17,0,31,0,1,7,5,0,0,5,3,14,0,0,2,72,53,8,48,30,55,2,75,139,21,28,130,4,1,64,72,4,0,30,66,0,0,47,72,0,0,76,59,17,116,98,138,91,54,187,186

Foldseek 3Di:
DAPLVQLLLLLLQLLLLLLLFLLLLVLPAQPDPPRGCHLLNSLLRNLVSQLVSCLVCCVHHVRQLFLLLLLLCCLLVNHDPVSSVSSVVSSLNSNQVNLVVSVVVSVVDPPRDLQVVVSLAWDAQVPQQQRHHPVLVLVLLLQLLLVLLLQLCVCPAPPHDPDCSSVSNSVSSSVSSVPPCNGTSDQLGLSSNNNSLVRSPPVSVVCSVVSVPRSNNSSSNNSNCCNVPPRDD

CATH classification: 1.20.1080.10